Protein AF-0000000074205199 (afdb_homodimer)

Organism: NCBI:txid88382

Radius of gyration: 22.5 Å; Cα contacts (8 Å, |Δi|>4): 413; chains: 2; bounding box: 79×59×59 Å

Structure (mmCIF, N/CA/C/O backbone):
data_AF-0000000074205199-model_v1
#
loop_
_entity.id
_entity.type
_entity.pdbx_description
1 polymer 'Thiosulfate dehydrogenase'
#
loop_
_atom_site.group_PDB
_atom_site.id
_atom_site.type_symbol
_atom_site.label_atom_id
_atom_site.label_alt_id
_atom_site.label_comp_id
_atom_site.label_asym_id
_atom_site.label_entity_id
_atom_site.label_seq_id
_atom_site.pdbx_PDB_ins_code
_atom_site.Cartn_x
_atom_site.Cartn_y
_atom_site.Cartn_z
_atom_site.occupancy
_atom_site.B_iso_or_equiv
_atom_site.auth_seq_id
_atom_site.auth_comp_id
_atom_site.auth_asym_id
_atom_site.auth_atom_id
_atom_site.pdbx_PDB_model_num
ATOM 1 N N . MET A 1 1 ? 0.957 30.047 0.195 1 51.16 1 MET A N 1
ATOM 2 C CA . MET A 1 1 ? 0.608 29.266 -0.98 1 51.16 1 MET A CA 1
ATOM 3 C C . MET A 1 1 ? -0.176 30.094 -1.987 1 51.16 1 MET A C 1
ATOM 5 O O . MET A 1 1 ? -1.161 30.75 -1.629 1 51.16 1 MET A O 1
ATOM 9 N N . THR A 1 2 ? 0.387 30.344 -3.117 1 65.12 2 THR A N 1
ATOM 10 C CA . THR A 1 2 ? -0.287 31.188 -4.094 1 65.12 2 THR A CA 1
ATOM 11 C C . THR A 1 2 ? -1.636 30.594 -4.488 1 65.12 2 THR A C 1
ATOM 13 O O . THR A 1 2 ? -1.86 29.391 -4.328 1 65.12 2 THR A O 1
ATOM 16 N N . SER A 1 3 ? -2.615 31.453 -4.711 1 77.69 3 SER A N 1
ATOM 17 C CA . SER A 1 3 ? -3.988 31.109 -5.07 1 77.69 3 SER A CA 1
ATOM 18 C C . SER A 1 3 ? -4.031 29.984 -6.102 1 77.69 3 SER A C 1
ATOM 20 O O . SER A 1 3 ? -4.855 29.078 -6.008 1 77.69 3 SER A O 1
ATOM 22 N N . GLY A 1 4 ? -3.094 29.969 -6.996 1 81.25 4 GLY A N 1
ATOM 23 C CA . GLY A 1 4 ? -3.037 28.953 -8.039 1 81.25 4 GLY A CA 1
ATOM 24 C C . GLY A 1 4 ? -2.641 27.578 -7.531 1 81.25 4 GLY A C 1
ATOM 25 O O . GLY A 1 4 ? -3.215 26.578 -7.941 1 81.25 4 GLY A O 1
ATOM 26 N N . LEU A 1 5 ? -1.709 27.516 -6.691 1 81.31 5 LEU A N 1
ATOM 27 C CA . LEU A 1 5 ? -1.239 26.266 -6.121 1 81.31 5 LEU A CA 1
ATOM 28 C C . LEU A 1 5 ? -2.32 25.625 -5.262 1 81.31 5 LEU A C 1
ATOM 30 O O . LEU A 1 5 ? -2.479 24.391 -5.266 1 81.31 5 LEU A O 1
ATOM 34 N N . HIS A 1 6 ? -2.961 26.484 -4.562 1 81.81 6 HIS A N 1
ATOM 35 C CA . HIS A 1 6 ? -4.055 25.984 -3.73 1 81.81 6 HIS A CA 1
ATOM 36 C C . HIS A 1 6 ? -5.172 25.406 -4.582 1 81.81 6 HIS A C 1
ATOM 38 O O . HIS A 1 6 ? -5.68 24.312 -4.293 1 81.81 6 HIS A O 1
ATOM 44 N N . ARG A 1 7 ? -5.473 26.125 -5.59 1 83.5 7 ARG A N 1
ATOM 45 C CA . ARG A 1 7 ? -6.504 25.641 -6.504 1 83.5 7 ARG A CA 1
ATOM 46 C C . ARG A 1 7 ? -6.082 24.328 -7.164 1 83.5 7 ARG A C 1
ATOM 48 O O . ARG A 1 7 ? -6.891 23.422 -7.305 1 83.5 7 ARG A O 1
ATOM 55 N N . ALA A 1 8 ? -4.875 24.281 -7.543 1 86.38 8 ALA A N 1
ATOM 56 C CA . ALA A 1 8 ? -4.348 23.062 -8.156 1 86.38 8 ALA A CA 1
ATOM 57 C C . ALA A 1 8 ? -4.391 21.891 -7.184 1 86.38 8 ALA A C 1
ATOM 59 O O . ALA A 1 8 ? -4.738 20.766 -7.566 1 86.38 8 ALA A O 1
ATOM 60 N N . ALA A 1 9 ? -4.09 22.156 -6.016 1 86.31 9 ALA A N 1
ATOM 61 C CA . ALA A 1 9 ? -4.09 21.125 -4.992 1 86.31 9 ALA A CA 1
ATOM 62 C C . ALA A 1 9 ? -5.504 20.594 -4.738 1 86.31 9 ALA A C 1
ATOM 64 O O . ALA A 1 9 ? -5.711 19.391 -4.582 1 86.31 9 ALA A O 1
ATOM 65 N N . VAL A 1 10 ? -6.43 21.5 -4.746 1 87.62 10 VAL A N 1
ATOM 66 C CA . VAL A 1 10 ? -7.824 21.125 -4.539 1 87.62 10 VAL A CA 1
ATOM 67 C C . VAL A 1 10 ? -8.312 20.281 -5.711 1 87.62 10 VAL A C 1
ATOM 69 O O . VAL A 1 10 ? -8.945 19.234 -5.512 1 87.62 10 VAL A O 1
ATOM 72 N N . VAL A 1 11 ? -7.977 20.703 -6.828 1 89.62 11 VAL A N 1
ATOM 73 C CA . VAL A 1 11 ? -8.406 19.984 -8.023 1 89.62 11 VAL A CA 1
ATOM 74 C C . VAL A 1 11 ? -7.758 18.609 -8.07 1 89.62 11 VAL A C 1
ATOM 76 O O . VAL A 1 11 ? -8.43 17.609 -8.344 1 89.62 11 VAL A O 1
ATOM 79 N N . LEU A 1 12 ? -6.512 18.531 -7.734 1 91.38 12 LEU A N 1
ATOM 80 C CA . LEU A 1 12 ? -5.773 17.281 -7.793 1 91.38 12 LEU A CA 1
ATOM 81 C C . LEU A 1 12 ? -6.281 16.297 -6.742 1 91.38 12 LEU A C 1
ATOM 83 O O . LEU A 1 12 ? -6.445 15.102 -7.023 1 91.38 12 LEU A O 1
ATOM 87 N N . THR A 1 13 ? -6.547 16.828 -5.586 1 93.25 13 THR A N 1
ATOM 88 C CA . THR A 1 13 ? -6.996 15.93 -4.523 1 93.25 13 THR A CA 1
ATOM 89 C C . THR A 1 13 ? -8.438 15.492 -4.766 1 93.25 13 THR A C 1
ATOM 91 O O . THR A 1 13 ? -8.805 14.352 -4.457 1 93.25 13 THR A O 1
ATOM 94 N N . THR A 1 14 ? -9.234 16.344 -5.289 1 93.12 14 THR A N 1
ATOM 95 C CA . THR A 1 14 ? -10.602 15.969 -5.637 1 93.12 14 THR A CA 1
ATOM 96 C C . THR A 1 14 ? -10.602 14.93 -6.754 1 93.12 14 THR A C 1
ATOM 98 O O . THR A 1 14 ? -11.359 13.953 -6.703 1 93.12 14 THR A O 1
ATOM 101 N N . ALA A 1 15 ? -9.773 15.18 -7.734 1 95.56 15 ALA A N 1
ATOM 102 C CA . ALA A 1 15 ? -9.656 14.211 -8.82 1 95.56 15 ALA A CA 1
ATOM 103 C C . ALA A 1 15 ? -9.188 12.852 -8.297 1 95.56 15 ALA A C 1
ATOM 105 O O . ALA A 1 15 ? -9.688 11.812 -8.734 1 95.56 15 ALA A O 1
ATOM 106 N N . ALA A 1 16 ? -8.234 12.875 -7.414 1 97 16 ALA A N 1
ATOM 107 C CA . ALA A 1 16 ? -7.742 11.641 -6.812 1 97 16 ALA A CA 1
ATOM 108 C C . ALA A 1 16 ? -8.852 10.922 -6.047 1 97 16 ALA A C 1
ATOM 110 O O . ALA A 1 16 ? -8.992 9.703 -6.133 1 97 16 ALA A O 1
ATOM 111 N N . ARG A 1 17 ? -9.602 11.695 -5.316 1 97 17 ARG A N 1
ATOM 112 C CA . ARG A 1 17 ? -10.695 11.133 -4.523 1 97 17 ARG A CA 1
ATOM 113 C C . ARG A 1 17 ? -11.742 10.484 -5.422 1 97 17 ARG A C 1
ATOM 115 O O . ARG A 1 17 ? -12.141 9.344 -5.188 1 97 17 ARG A O 1
ATOM 122 N N . VAL A 1 18 ? -12.141 11.148 -6.438 1 97.31 18 VAL A N 1
ATOM 123 C CA . VAL A 1 18 ? -13.164 10.656 -7.352 1 97.31 18 VAL A CA 1
ATOM 124 C C . VAL A 1 18 ? -12.625 9.461 -8.141 1 97.31 18 VAL A C 1
ATOM 126 O O . VAL A 1 18 ? -13.328 8.461 -8.328 1 97.31 18 VAL A O 1
ATOM 129 N N . ALA A 1 19 ? -11.414 9.547 -8.594 1 98.38 19 ALA A N 1
ATOM 130 C CA . ALA A 1 19 ? -10.797 8.438 -9.305 1 98.38 19 ALA A CA 1
ATOM 131 C C . ALA A 1 19 ? -10.742 7.184 -8.438 1 98.38 19 ALA A C 1
ATOM 133 O O . ALA A 1 19 ? -11.102 6.094 -8.891 1 98.38 19 ALA A O 1
ATOM 134 N N . LEU A 1 20 ? -10.266 7.371 -7.199 1 98.62 20 LEU A N 1
ATOM 135 C CA . LEU A 1 20 ? -10.227 6.238 -6.281 1 98.62 20 LEU A CA 1
ATOM 136 C C . LEU A 1 20 ? -11.625 5.664 -6.07 1 98.62 20 LEU A C 1
ATOM 138 O O . LEU A 1 20 ? -11.797 4.441 -6.043 1 98.62 20 LEU A O 1
ATOM 142 N N . GLY A 1 21 ? -12.578 6.57 -5.855 1 98.56 21 GLY A N 1
ATOM 143 C CA . GLY A 1 21 ? -13.953 6.117 -5.695 1 98.56 21 GLY A CA 1
ATOM 144 C C . GLY A 1 21 ? -14.461 5.316 -6.879 1 98.56 21 GLY A C 1
ATOM 145 O O . GLY A 1 21 ? -15.062 4.258 -6.707 1 98.56 21 GLY A O 1
ATOM 146 N N . LEU A 1 22 ? -14.203 5.762 -8.055 1 98.75 22 LEU A N 1
ATOM 147 C CA . LEU A 1 22 ? -14.664 5.086 -9.258 1 98.75 22 LEU A CA 1
ATOM 148 C C . LEU A 1 22 ? -13.961 3.744 -9.43 1 98.75 22 LEU A C 1
ATOM 150 O O . LEU A 1 22 ? -14.555 2.779 -9.906 1 98.75 22 LEU A O 1
ATOM 154 N N . LEU A 1 23 ? -12.719 3.689 -9.07 1 98.81 23 LEU A N 1
ATOM 155 C CA . LEU A 1 23 ? -11.992 2.428 -9.141 1 98.81 23 LEU A CA 1
ATOM 156 C C . LEU A 1 23 ? -12.586 1.406 -8.172 1 98.81 23 LEU A C 1
ATOM 158 O O . LEU A 1 23 ? -12.727 0.23 -8.516 1 98.81 23 LEU A O 1
ATOM 162 N N . TRP A 1 24 ? -12.945 1.888 -6.969 1 98.88 24 TRP A N 1
ATOM 163 C CA . TRP A 1 24 ? -13.578 0.993 -6.008 1 98.88 24 TRP A CA 1
ATOM 164 C C . TRP A 1 24 ? -14.922 0.493 -6.531 1 98.88 24 TRP A C 1
ATOM 166 O O . TRP A 1 24 ? -15.227 -0.697 -6.434 1 98.88 24 TRP A O 1
ATOM 176 N N . ILE A 1 25 ? -15.711 1.396 -7.062 1 98.81 25 ILE A N 1
ATOM 177 C CA . ILE A 1 25 ? -17 1.011 -7.617 1 98.81 25 ILE A CA 1
ATOM 178 C C . ILE A 1 25 ? -16.797 -0.001 -8.742 1 98.81 25 ILE A C 1
ATOM 180 O O . ILE A 1 25 ? -17.516 -1.007 -8.82 1 98.81 25 ILE A O 1
ATOM 184 N N . ASN A 1 26 ? -15.883 0.268 -9.609 1 98.69 26 ASN A N 1
ATOM 185 C CA . ASN A 1 26 ? -15.586 -0.665 -10.688 1 98.69 26 ASN A CA 1
ATOM 186 C C . ASN A 1 26 ? -15.188 -2.037 -10.148 1 98.69 26 ASN A C 1
ATOM 188 O O . ASN A 1 26 ? -15.641 -3.062 -10.656 1 98.69 26 ASN A O 1
ATOM 192 N N . GLU A 1 27 ? -14.289 -2.107 -9.125 1 98.44 27 GLU A N 1
ATOM 193 C CA . GLU A 1 27 ? -13.883 -3.373 -8.523 1 98.44 27 GLU A CA 1
ATOM 194 C C . GLU A 1 27 ? -15.094 -4.141 -7.984 1 98.44 27 GLU A C 1
ATOM 196 O O . GLU A 1 27 ? -15.203 -5.348 -8.195 1 98.44 27 GLU A O 1
ATOM 201 N N . GLY A 1 28 ? -15.961 -3.414 -7.242 1 98.19 28 GLY A N 1
ATOM 202 C CA . GLY A 1 28 ? -17.156 -4.047 -6.715 1 98.19 28 GLY A CA 1
ATOM 203 C C . GLY A 1 28 ? -18.094 -4.562 -7.797 1 98.19 28 GLY A C 1
ATOM 204 O O . GLY A 1 28 ? -18.609 -5.68 -7.703 1 98.19 28 GLY A O 1
ATOM 205 N N . LEU A 1 29 ? -18.297 -3.787 -8.844 1 97.81 29 LEU A N 1
ATOM 206 C CA . LEU A 1 29 ? -19.203 -4.156 -9.93 1 97.81 29 LEU A CA 1
ATOM 207 C C . LEU A 1 29 ? -18.656 -5.348 -10.711 1 97.81 29 LEU A C 1
ATOM 209 O O . LEU A 1 29 ? -19.422 -6.188 -11.188 1 97.81 29 LEU A O 1
ATOM 213 N N . ILE A 1 30 ? -17.391 -5.406 -10.93 1 97.56 30 ILE A N 1
ATOM 214 C CA . ILE A 1 30 ? -16.766 -6.555 -11.586 1 97.56 30 ILE A CA 1
ATOM 215 C C . ILE A 1 30 ? -17.062 -7.824 -10.789 1 97.56 30 ILE A C 1
ATOM 217 O O . ILE A 1 30 ? -17.391 -8.859 -11.367 1 97.56 30 ILE A O 1
ATOM 221 N N . LYS A 1 31 ? -16.984 -7.68 -9.461 1 97.62 31 LYS A N 1
ATOM 222 C CA . LYS A 1 31 ? -17.281 -8.836 -8.617 1 97.62 31 LYS A CA 1
ATOM 223 C C . LYS A 1 31 ? -18.75 -9.242 -8.742 1 97.62 31 LYS A C 1
ATOM 225 O O . LYS A 1 31 ? -19.062 -10.43 -8.844 1 97.62 31 LYS A O 1
ATOM 230 N N . TYR A 1 32 ? -19.609 -8.281 -8.773 1 96.44 32 TYR A N 1
ATOM 231 C CA . TYR A 1 32 ? -21.016 -8.57 -8.93 1 96.44 32 TYR A CA 1
ATOM 232 C C . TYR A 1 32 ? -21.297 -9.234 -10.273 1 96.44 32 TYR A C 1
ATOM 234 O O . TYR A 1 32 ? -22 -10.242 -10.344 1 96.44 32 TYR A O 1
ATOM 242 N N . ARG A 1 33 ? -20.719 -8.719 -11.266 1 97.19 33 ARG A N 1
ATOM 243 C CA . ARG A 1 33 ? -20.953 -9.219 -12.617 1 97.19 33 ARG A CA 1
ATOM 244 C C . ARG A 1 33 ? -20.391 -10.625 -12.781 1 97.19 33 ARG A C 1
ATOM 246 O O . ARG A 1 33 ? -20.938 -11.438 -13.539 1 97.19 33 ARG A O 1
ATOM 253 N N . ALA A 1 34 ? -19.359 -10.945 -12.062 1 97 34 ALA A N 1
ATOM 254 C CA . ALA A 1 34 ? -18.703 -12.25 -12.164 1 97 34 ALA A CA 1
ATOM 255 C C . ALA A 1 34 ? -19.359 -13.273 -11.258 1 97 34 ALA A C 1
ATOM 257 O O . ALA A 1 34 ? -18.984 -14.445 -11.25 1 97 34 ALA A O 1
ATOM 258 N N . GLY A 1 35 ? -20.391 -12.852 -10.469 1 96.81 35 GLY A N 1
ATOM 259 C CA . GLY A 1 35 ? -21.047 -13.766 -9.547 1 96.81 35 GLY A CA 1
ATOM 260 C C . GLY A 1 35 ? -20.172 -14.117 -8.359 1 96.81 35 GLY A C 1
ATOM 261 O O . GLY A 1 35 ? -20.203 -15.25 -7.863 1 96.81 35 GLY A O 1
ATOM 262 N N . PHE A 1 36 ? -19.312 -13.141 -7.988 1 96.44 36 PHE A N 1
ATOM 263 C CA . PHE A 1 36 ? -18.438 -13.305 -6.836 1 96.44 36 PHE A CA 1
ATOM 264 C C . PHE A 1 36 ? -19.234 -13.672 -5.594 1 96.44 36 PHE A C 1
ATOM 266 O O . PHE A 1 36 ? -20.266 -13.07 -5.32 1 96.44 36 PHE A O 1
ATOM 273 N N . GLY A 1 37 ? -18.766 -14.641 -4.852 1 96.88 37 GLY A N 1
ATOM 274 C CA . GLY A 1 37 ? -19.484 -15.07 -3.654 1 96.88 37 GLY A CA 1
ATOM 275 C C . GLY A 1 37 ? -18.672 -16.031 -2.793 1 96.88 37 GLY A C 1
ATOM 276 O O . GLY A 1 37 ? -17.469 -15.844 -2.621 1 96.88 37 GLY A O 1
ATOM 277 N N . ASP A 1 38 ? -19.375 -16.891 -2.197 1 97.44 38 ASP A N 1
ATOM 278 C CA . ASP A 1 38 ? -1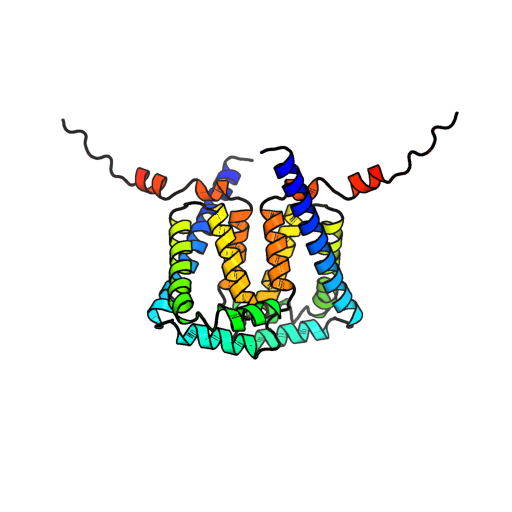8.828 -17.859 -1.245 1 97.44 38 ASP A CA 1
ATOM 279 C C . ASP A 1 38 ? -17.656 -18.625 -1.854 1 97.44 38 ASP A C 1
ATOM 281 O O . ASP A 1 38 ? -16.594 -18.719 -1.246 1 97.44 38 ASP A O 1
ATOM 285 N N . ALA A 1 39 ? -17.844 -19.109 -3.029 1 97.69 39 ALA A N 1
ATOM 286 C CA . ALA A 1 39 ? -16.844 -19.938 -3.697 1 97.69 39 ALA A CA 1
ATOM 287 C C . ALA A 1 39 ? -15.562 -19.141 -3.951 1 97.69 39 ALA A C 1
ATOM 289 O O . ALA A 1 39 ? -14.461 -19.688 -3.855 1 97.69 39 ALA A O 1
ATOM 290 N N . ASP A 1 40 ? -15.672 -17.938 -4.309 1 97.81 40 ASP A N 1
ATOM 291 C CA . ASP A 1 40 ? -14.508 -17.094 -4.586 1 97.81 40 ASP A CA 1
ATOM 292 C C . ASP A 1 40 ? -13.695 -16.844 -3.318 1 97.81 40 ASP A C 1
ATOM 294 O O . ASP A 1 40 ? -12.461 -16.891 -3.348 1 97.81 40 ASP A O 1
ATOM 298 N N . ILE A 1 41 ? -14.383 -16.578 -2.229 1 97.69 41 ILE A N 1
ATOM 299 C CA . ILE A 1 41 ? -13.711 -16.344 -0.958 1 97.69 41 ILE A CA 1
ATOM 300 C C . ILE A 1 41 ? -13.031 -17.625 -0.489 1 97.69 41 ILE A C 1
ATOM 302 O O . ILE A 1 41 ? -11.922 -17.578 0.051 1 97.69 41 ILE A O 1
ATOM 306 N N . ARG A 1 42 ? -13.664 -18.719 -0.677 1 97.81 42 ARG A N 1
ATOM 307 C CA . ARG A 1 42 ? -13.047 -19.984 -0.31 1 97.81 42 ARG A CA 1
ATOM 308 C C . ARG A 1 42 ? -11.773 -20.234 -1.107 1 97.81 42 ARG A C 1
ATOM 310 O O . ARG A 1 42 ? -10.773 -20.719 -0.564 1 97.81 42 ARG A O 1
ATOM 317 N N . LEU A 1 43 ? -11.883 -19.938 -2.348 1 97.12 43 LEU A N 1
ATOM 318 C CA . LEU A 1 43 ? -10.695 -20.078 -3.186 1 97.12 43 LEU A CA 1
ATOM 319 C C . LEU A 1 43 ? -9.547 -19.234 -2.654 1 97.12 43 LEU A C 1
ATOM 321 O O . LEU A 1 43 ? -8.406 -19.688 -2.596 1 97.12 43 LEU A O 1
ATOM 325 N N . VAL A 1 44 ? -9.836 -17.984 -2.32 1 97.19 44 VAL A N 1
ATOM 326 C CA . VAL A 1 44 ? -8.82 -17.094 -1.772 1 97.19 44 VAL A CA 1
ATOM 327 C C . VAL A 1 44 ? -8.289 -17.656 -0.458 1 97.19 44 VAL A C 1
ATOM 329 O O . VAL A 1 44 ? -7.074 -17.672 -0.234 1 97.19 44 VAL A O 1
ATOM 332 N N . ALA A 1 45 ? -9.172 -18.109 0.386 1 97.75 45 ALA A N 1
ATOM 333 C CA . ALA A 1 45 ? -8.781 -18.641 1.691 1 97.75 45 ALA A CA 1
ATOM 334 C C . ALA A 1 45 ? -7.914 -19.875 1.544 1 97.75 45 ALA A C 1
ATOM 336 O O . ALA A 1 45 ? -6.871 -20 2.191 1 97.75 45 ALA A O 1
ATOM 337 N N . ASP A 1 46 ? -8.32 -20.781 0.677 1 97.69 46 ASP A N 1
ATOM 338 C CA . ASP A 1 46 ? -7.566 -22 0.444 1 97.69 46 ASP A CA 1
ATOM 339 C C . ASP A 1 46 ? -6.203 -21.703 -0.177 1 97.69 46 ASP A C 1
ATOM 341 O O . ASP A 1 46 ? -5.195 -22.297 0.214 1 97.69 46 ASP A O 1
ATOM 345 N N . GLY A 1 47 ? -6.25 -20.812 -1.151 1 97.19 47 GLY A N 1
ATOM 346 C CA . GLY A 1 47 ? -4.996 -20.406 -1.763 1 97.19 47 GLY A CA 1
ATOM 347 C C . GLY A 1 47 ? -4.031 -19.766 -0.777 1 97.19 47 GLY A C 1
ATOM 348 O O . GLY A 1 47 ? -2.83 -20.047 -0.812 1 97.19 47 GLY A O 1
ATOM 349 N N . ALA A 1 48 ? -4.559 -18.938 0.073 1 96.75 48 ALA A N 1
ATOM 350 C CA . ALA A 1 48 ? -3.738 -18.281 1.084 1 96.75 48 ALA A CA 1
ATOM 351 C C . ALA A 1 48 ? -3.166 -19.297 2.074 1 96.75 48 ALA A C 1
ATOM 353 O O . ALA A 1 48 ? -2.004 -19.188 2.477 1 96.75 48 ALA A O 1
ATOM 354 N N . ALA A 1 49 ? -3.916 -20.219 2.414 1 94.75 49 ALA A N 1
ATOM 355 C CA . ALA A 1 49 ? -3.494 -21.234 3.379 1 94.75 49 ALA A CA 1
ATOM 356 C C . ALA A 1 49 ? -2.398 -22.125 2.799 1 94.75 49 ALA A C 1
ATOM 358 O O . ALA A 1 49 ? -1.515 -22.578 3.525 1 94.75 49 ALA A O 1
ATOM 359 N N . ALA A 1 50 ? -2.432 -22.266 1.525 1 95.31 50 ALA A N 1
ATOM 360 C CA . ALA A 1 50 ? -1.535 -23.219 0.884 1 95.31 50 ALA A CA 1
ATOM 361 C C . ALA A 1 50 ? -0.267 -22.531 0.382 1 95.31 50 ALA A C 1
ATOM 363 O O . ALA A 1 50 ? 0.715 -23.203 0.049 1 95.31 50 ALA A O 1
ATOM 364 N N . SER A 1 51 ? -0.328 -21.25 0.361 1 96 51 SER A N 1
ATOM 365 C CA . SER A 1 51 ? 0.757 -20.531 -0.292 1 96 51 SER A CA 1
ATOM 366 C C . SER A 1 51 ? 1.843 -20.141 0.707 1 96 51 SER A C 1
ATOM 368 O O . SER A 1 51 ? 1.557 -19.516 1.734 1 96 51 SER A O 1
ATOM 370 N N . SER A 1 52 ? 3.105 -20.359 0.35 1 95.81 52 SER A N 1
ATOM 371 C CA . SER A 1 52 ? 4.23 -19.969 1.197 1 95.81 52 SER A CA 1
ATOM 372 C C . SER A 1 52 ? 4.512 -18.469 1.086 1 95.81 52 SER A C 1
ATOM 374 O O . SER A 1 52 ? 5.234 -17.906 1.911 1 95.81 52 SER A O 1
ATOM 376 N N . ARG A 1 53 ? 3.916 -17.812 0.096 1 95.75 53 ARG A N 1
ATOM 377 C CA . ARG A 1 53 ? 4.102 -16.375 -0.108 1 95.75 53 ARG A CA 1
ATOM 378 C C . ARG A 1 53 ? 3.262 -15.578 0.878 1 95.75 53 ARG A C 1
ATOM 380 O O . ARG A 1 53 ? 3.625 -14.453 1.238 1 95.75 53 ARG A O 1
ATOM 387 N N . VAL A 1 54 ? 2.188 -16.188 1.332 1 97.81 54 VAL A N 1
ATOM 388 C CA . VAL A 1 54 ? 1.224 -15.469 2.158 1 97.81 54 VAL A CA 1
ATOM 389 C C . VAL A 1 54 ? 1.724 -15.406 3.6 1 97.81 54 VAL A C 1
ATOM 391 O O . VAL A 1 54 ? 2.117 -16.422 4.172 1 97.81 54 VAL A O 1
ATOM 394 N N . PRO A 1 55 ? 1.712 -14.188 4.137 1 97.94 55 PRO A N 1
ATOM 395 C CA . PRO A 1 55 ? 2.191 -14.031 5.516 1 97.94 55 PRO A CA 1
ATOM 396 C C . PRO A 1 55 ? 1.402 -14.875 6.512 1 97.94 55 PRO A C 1
ATOM 398 O O . PRO A 1 55 ? 0.187 -15.031 6.371 1 97.94 55 PRO A O 1
ATOM 401 N N . GLY A 1 56 ? 2.078 -15.242 7.562 1 97.88 56 GLY A N 1
ATOM 402 C CA . GLY A 1 56 ? 1.47 -16.078 8.578 1 97.88 56 GLY A CA 1
ATOM 403 C C . GLY A 1 56 ? 0.221 -15.477 9.188 1 97.88 56 GLY A C 1
ATOM 404 O O . GLY A 1 56 ? -0.771 -16.172 9.414 1 97.88 56 GLY A O 1
ATOM 405 N N . TYR A 1 57 ? 0.313 -14.266 9.445 1 97.19 57 TYR A N 1
ATOM 406 C CA . TYR A 1 57 ? -0.84 -13.625 10.07 1 97.19 57 TYR A CA 1
ATOM 407 C C . TYR A 1 57 ? -2.066 -13.711 9.172 1 97.19 57 TYR A C 1
ATOM 409 O O . TYR A 1 57 ? -3.197 -13.766 9.656 1 97.19 57 TYR A O 1
ATOM 417 N N . PHE A 1 58 ? -1.903 -13.672 7.848 1 98.31 58 PHE A N 1
ATOM 418 C CA . PHE A 1 58 ? -3.055 -13.781 6.961 1 98.31 58 PHE A CA 1
ATOM 419 C C . PHE A 1 58 ? -3.469 -15.234 6.785 1 98.31 58 PHE A C 1
ATOM 421 O O . PHE A 1 58 ? -4.648 -15.531 6.578 1 98.31 58 PHE A O 1
ATOM 428 N N . GLN A 1 59 ? -2.516 -16.125 6.887 1 98.12 59 GLN A N 1
ATOM 429 C CA . GLN A 1 59 ? -2.885 -17.531 6.855 1 98.12 59 GLN A CA 1
ATOM 430 C C . GLN A 1 59 ? -3.82 -17.891 8.008 1 98.12 59 GLN A C 1
ATOM 432 O O . GLN A 1 59 ? -4.805 -18.609 7.82 1 98.12 59 GLN A O 1
ATOM 437 N N . VAL A 1 60 ? -3.486 -17.359 9.164 1 97.38 60 VAL A N 1
ATOM 438 C CA . VAL A 1 60 ? -4.324 -17.578 10.336 1 97.38 60 VAL A CA 1
ATOM 439 C C . VAL A 1 60 ? -5.707 -16.969 10.102 1 97.38 60 VAL A C 1
ATOM 441 O O . VAL A 1 60 ? -6.727 -17.609 10.406 1 97.38 60 VAL A O 1
ATOM 444 N N . PHE A 1 61 ? -5.766 -15.828 9.594 1 98.06 61 PHE A N 1
ATOM 445 C CA . PHE A 1 61 ? -7.027 -15.156 9.297 1 98.06 61 PHE A CA 1
ATOM 446 C C . PHE A 1 61 ? -7.816 -15.938 8.25 1 98.06 61 PHE A C 1
ATOM 448 O O . PHE A 1 61 ? -9.023 -16.125 8.398 1 98.06 61 PHE A O 1
ATOM 455 N N . ALA A 1 62 ? -7.152 -16.359 7.203 1 97.56 62 ALA A N 1
ATOM 456 C CA . ALA A 1 62 ? -7.789 -17.109 6.133 1 97.56 62 ALA A CA 1
ATOM 457 C C . ALA A 1 62 ? -8.398 -18.406 6.664 1 97.56 62 ALA A C 1
ATOM 459 O O . ALA A 1 62 ? -9.539 -18.75 6.332 1 97.56 62 ALA A O 1
ATOM 460 N N . GLU A 1 63 ? -7.719 -19.062 7.496 1 97.38 63 GLU A N 1
ATOM 461 C CA . GLU A 1 63 ? -8.117 -20.375 7.988 1 97.38 63 GLU A CA 1
ATOM 462 C C . GLU A 1 63 ? -9.211 -20.266 9.047 1 97.38 63 GLU A C 1
ATOM 464 O O . GLU A 1 63 ? -10.109 -21.094 9.117 1 97.38 63 GLU A O 1
ATOM 469 N N . ASN A 1 64 ? -9.148 -19.125 9.812 1 97.75 64 ASN A N 1
ATOM 470 C CA . ASN A 1 64 ? -10.016 -19.094 10.984 1 97.75 64 ASN A CA 1
ATOM 471 C C . ASN A 1 64 ? -11.18 -18.109 10.797 1 97.75 64 ASN A C 1
ATOM 473 O O . ASN A 1 64 ? -12.164 -18.172 11.531 1 97.75 64 ASN A O 1
ATOM 477 N N . VAL A 1 65 ? -11.086 -17.297 9.867 1 97.69 65 VAL A N 1
ATOM 478 C CA . VAL A 1 65 ? -12.133 -16.297 9.727 1 97.69 65 VAL A CA 1
ATOM 479 C C . VAL A 1 65 ? -12.656 -16.281 8.289 1 97.69 65 VAL A C 1
ATOM 481 O O . VAL A 1 65 ? -13.828 -16.594 8.047 1 97.69 65 VAL A O 1
ATOM 484 N N . LEU A 1 66 ? -11.805 -16.062 7.336 1 97.62 66 LEU A N 1
ATOM 485 C CA . LEU A 1 66 ? -12.203 -15.906 5.941 1 97.62 66 LEU A CA 1
ATOM 486 C C . LEU A 1 66 ? -12.852 -17.172 5.41 1 97.62 66 LEU A C 1
ATOM 488 O O . LEU A 1 66 ? -13.93 -17.125 4.812 1 97.62 66 LEU A O 1
ATOM 492 N N . GLY A 1 67 ? -12.219 -18.281 5.598 1 97.56 67 GLY A N 1
ATOM 493 C CA . GLY A 1 67 ? -12.727 -19.562 5.133 1 97.56 67 GLY A CA 1
ATOM 494 C C . GLY A 1 67 ? -14.062 -19.938 5.758 1 97.56 67 GLY A C 1
ATOM 495 O O . GLY A 1 67 ? -15.07 -20.062 5.059 1 97.56 67 GLY A O 1
ATOM 496 N N . PRO A 1 68 ? -14.117 -19.969 7.113 1 98.19 68 PRO A N 1
ATOM 497 C CA . PRO A 1 68 ? -15.352 -20.359 7.801 1 98.19 68 PRO A CA 1
ATOM 498 C C . PRO A 1 68 ? -16.5 -19.375 7.562 1 98.19 68 PRO A C 1
ATOM 500 O O . PRO A 1 68 ? -17.672 -19.766 7.562 1 98.19 68 PRO A O 1
ATOM 503 N N . ALA A 1 69 ? -16.141 -18.141 7.297 1 98.44 69 ALA A N 1
ATOM 504 C CA . ALA A 1 69 ? -17.172 -17.125 7.078 1 98.44 69 ALA A CA 1
ATOM 505 C C . ALA A 1 69 ? -17.219 -16.703 5.617 1 98.44 69 ALA A C 1
ATOM 507 O O . ALA A 1 69 ? -17.5 -15.531 5.309 1 98.44 69 ALA A O 1
ATOM 508 N N . SER A 1 70 ? -16.922 -17.625 4.758 1 98.31 70 SER A N 1
ATOM 509 C CA . SER A 1 70 ? -16.781 -17.297 3.34 1 98.31 70 SER A CA 1
ATOM 510 C C . SER A 1 70 ? -18.094 -16.781 2.758 1 98.31 70 SER A C 1
ATOM 512 O O . SER A 1 70 ? -18.094 -15.898 1.898 1 98.31 70 SER A O 1
ATOM 514 N N . GLY A 1 71 ? -19.188 -17.297 3.133 1 97.88 71 GLY A N 1
ATOM 515 C CA . GLY A 1 71 ? -20.469 -16.797 2.664 1 97.88 71 GLY A CA 1
ATOM 516 C C . GLY A 1 71 ? -20.688 -15.328 2.99 1 97.88 71 GLY A C 1
ATOM 517 O O . GLY A 1 71 ? -21.125 -14.555 2.137 1 97.88 71 GLY A O 1
ATOM 518 N N . LEU A 1 72 ? -20.406 -14.977 4.199 1 98.06 72 LEU A N 1
ATOM 519 C CA . LEU A 1 72 ? -20.547 -13.594 4.645 1 98.06 72 LEU A CA 1
ATOM 520 C C . LEU A 1 72 ? -19.594 -12.68 3.873 1 98.06 72 LEU A C 1
ATOM 522 O O . LEU A 1 72 ? -20.016 -11.625 3.381 1 98.06 72 LEU A O 1
ATOM 526 N N . PHE A 1 73 ? -18.344 -13.078 3.766 1 98.25 73 PHE A N 1
ATOM 527 C CA . PHE A 1 73 ? -17.359 -12.227 3.105 1 98.25 73 PHE A CA 1
ATOM 528 C C . PHE A 1 73 ? -17.641 -12.117 1.613 1 98.25 73 PHE A C 1
ATOM 530 O O . PHE A 1 73 ? -17.328 -11.109 0.985 1 98.25 73 PHE A O 1
ATOM 537 N N . GLY A 1 74 ? -18.234 -13.172 1.05 1 98.12 74 GLY A N 1
ATOM 538 C CA . GLY A 1 74 ? -18.625 -13.133 -0.348 1 98.12 74 GLY A CA 1
ATOM 539 C C . GLY A 1 74 ? -19.578 -11.992 -0.662 1 98.12 74 GLY A C 1
ATOM 540 O O . GLY A 1 74 ? -19.547 -11.43 -1.76 1 98.12 74 GLY A O 1
ATOM 541 N N . VAL A 1 75 ? -20.391 -11.602 0.26 1 97.44 75 VAL A N 1
ATOM 542 C CA . VAL A 1 75 ? -21.359 -10.523 0.089 1 97.44 75 VAL A CA 1
ATOM 543 C C . VAL A 1 75 ? -20.75 -9.203 0.563 1 97.44 75 VAL A C 1
ATOM 545 O O . VAL A 1 75 ? -20.938 -8.164 -0.076 1 97.44 75 VAL A O 1
ATOM 548 N N . LEU A 1 76 ? -20.016 -9.305 1.56 1 98 76 LEU A N 1
ATOM 549 C CA . LEU A 1 76 ? -19.516 -8.117 2.252 1 98 76 LEU A CA 1
ATOM 550 C C . LEU A 1 76 ? -18.438 -7.414 1.417 1 98 76 LEU A C 1
ATOM 552 O O . LEU A 1 76 ? -18.375 -6.184 1.408 1 98 76 LEU A O 1
ATOM 556 N N . MET A 1 77 ? -17.609 -8.18 0.755 1 98.25 77 MET A N 1
ATOM 557 C CA . MET A 1 77 ? -16.453 -7.574 0.094 1 98.25 77 MET A CA 1
ATOM 558 C C . MET A 1 77 ? -16.891 -6.684 -1.062 1 98.25 77 MET A C 1
ATOM 560 O O . MET A 1 77 ? -16.516 -5.512 -1.122 1 98.25 77 MET A O 1
ATOM 564 N N . PRO A 1 78 ? -17.719 -7.211 -1.992 1 98.38 78 PRO A N 1
ATOM 565 C CA . PRO A 1 78 ? -18.156 -6.285 -3.037 1 98.38 78 PRO A CA 1
ATOM 566 C C . PRO A 1 78 ? -18.969 -5.117 -2.488 1 98.38 78 PRO A C 1
ATOM 568 O O . PRO A 1 78 ? -18.906 -4.008 -3.016 1 98.38 78 PRO A O 1
ATOM 571 N N . LEU A 1 79 ? -19.766 -5.312 -1.457 1 98.44 79 LEU A N 1
ATOM 572 C CA . LEU A 1 79 ? -20.516 -4.246 -0.816 1 98.44 79 LEU A CA 1
ATOM 573 C C . LEU A 1 79 ? -19.594 -3.188 -0.236 1 98.44 79 LEU A C 1
ATOM 575 O O . LEU A 1 79 ? -19.844 -1.988 -0.365 1 98.44 79 LEU A O 1
ATOM 579 N N . LEU A 1 80 ? -18.594 -3.682 0.429 1 98.69 80 LEU A N 1
ATOM 580 C CA . LEU A 1 80 ? -17.594 -2.777 0.99 1 98.69 80 LEU A CA 1
ATOM 581 C C . LEU A 1 80 ? -16.938 -1.936 -0.104 1 98.69 80 LEU A C 1
ATOM 583 O O . LEU A 1 80 ? -16.797 -0.72 0.045 1 98.69 80 LEU A O 1
ATOM 587 N N . GLU A 1 81 ? -16.578 -2.562 -1.163 1 98.81 81 GLU A N 1
ATOM 588 C CA . GLU A 1 81 ? -15.906 -1.878 -2.26 1 98.81 81 GLU A CA 1
ATOM 589 C C . GLU A 1 81 ? -16.797 -0.802 -2.873 1 98.81 81 GLU A C 1
ATOM 591 O O . GLU A 1 81 ? -16.359 0.34 -3.049 1 98.81 81 GLU A O 1
ATOM 596 N N . VAL A 1 82 ? -17.984 -1.134 -3.141 1 98.75 82 VAL A N 1
ATOM 597 C CA . VAL A 1 82 ? -18.922 -0.159 -3.695 1 98.75 82 VAL A CA 1
ATOM 598 C C . VAL A 1 82 ? -19.188 0.943 -2.67 1 98.75 82 VAL A C 1
ATOM 600 O O . VAL A 1 82 ? -19.25 2.123 -3.021 1 98.75 82 VAL A O 1
ATOM 603 N N . GLY A 1 83 ? -19.375 0.556 -1.433 1 98.56 83 GLY A N 1
ATOM 604 C CA . GLY A 1 83 ? -19.578 1.526 -0.371 1 98.56 83 GLY A CA 1
ATOM 605 C C . GLY A 1 83 ? -18.453 2.525 -0.244 1 98.56 83 GLY A C 1
ATOM 606 O O . GLY A 1 83 ? -18.688 3.73 -0.132 1 98.56 83 GLY A O 1
ATOM 607 N N . LEU A 1 84 ? -17.172 2.006 -0.245 1 98.75 84 LEU A N 1
ATOM 608 C CA . LEU A 1 84 ? -16.016 2.889 -0.233 1 98.75 84 LEU A CA 1
ATOM 609 C C . LEU A 1 84 ? -16.047 3.848 -1.418 1 98.75 84 LEU A C 1
ATOM 611 O O . LEU A 1 84 ? -15.797 5.047 -1.261 1 98.75 84 LEU A O 1
ATOM 615 N N . GLY A 1 85 ? -16.375 3.273 -2.561 1 98.69 85 GLY A N 1
ATOM 616 C CA . GLY A 1 85 ? -16.422 4.078 -3.771 1 98.69 85 GLY A CA 1
ATOM 617 C C . GLY A 1 85 ? -17.453 5.191 -3.705 1 98.69 85 GLY A C 1
ATOM 618 O O . GLY A 1 85 ? -17.141 6.348 -4.016 1 98.69 85 GLY A O 1
ATOM 619 N N . VAL A 1 86 ? -18.625 4.895 -3.293 1 98.06 86 VAL A N 1
ATOM 620 C CA . VAL A 1 86 ? -19.719 5.855 -3.217 1 98.06 86 VAL A CA 1
ATOM 621 C C . VAL A 1 86 ? -19.375 6.949 -2.211 1 98.06 86 VAL A C 1
ATOM 623 O O . VAL A 1 86 ? -19.578 8.133 -2.482 1 98.06 86 VAL A O 1
ATOM 626 N N . ALA A 1 87 ? -18.859 6.52 -1.073 1 97.12 87 ALA A N 1
ATOM 627 C CA . ALA A 1 87 ? -18.484 7.488 -0.05 1 97.12 87 ALA A CA 1
ATOM 628 C C . ALA A 1 87 ? -17.422 8.453 -0.573 1 97.12 87 ALA A C 1
ATOM 630 O O . ALA A 1 87 ? -17.484 9.656 -0.322 1 97.12 87 ALA A O 1
ATOM 631 N N . LEU A 1 88 ? -16.484 7.953 -1.32 1 97.44 88 LEU A N 1
ATOM 632 C CA . LEU A 1 88 ? -15.406 8.773 -1.848 1 97.44 88 LEU A CA 1
ATOM 633 C C . LEU A 1 88 ? -15.914 9.719 -2.932 1 97.44 88 LEU A C 1
ATOM 635 O O . LEU A 1 88 ? -15.539 10.891 -2.965 1 97.44 88 LEU A O 1
ATOM 639 N N . VAL A 1 89 ? -16.719 9.195 -3.801 1 96.31 89 VAL A N 1
ATOM 640 C CA . VAL A 1 89 ? -17.281 10.039 -4.852 1 96.31 89 VAL A CA 1
ATOM 641 C C . VAL A 1 89 ? -18.125 11.148 -4.227 1 96.31 89 VAL A C 1
ATOM 643 O O . VAL A 1 89 ? -18.062 12.305 -4.66 1 96.31 89 VAL A O 1
ATOM 646 N N . ALA A 1 90 ? -18.875 10.844 -3.154 1 93.81 90 ALA A N 1
ATOM 647 C CA . ALA A 1 90 ? -19.734 11.805 -2.469 1 93.81 90 ALA A CA 1
ATOM 648 C C . ALA A 1 90 ? -18.906 12.766 -1.608 1 93.81 90 ALA A C 1
ATOM 650 O O . ALA A 1 90 ? -19.391 13.828 -1.227 1 93.81 90 ALA A O 1
ATOM 651 N N . GLY A 1 91 ? -17.703 12.391 -1.275 1 92.31 91 GLY A N 1
ATOM 652 C CA . GLY A 1 91 ? -16.828 13.211 -0.444 1 92.31 91 GLY A CA 1
ATOM 653 C C . GLY A 1 91 ? -17.219 13.18 1.024 1 92.31 91 GLY A C 1
ATOM 654 O O . GLY A 1 91 ? -17.078 14.188 1.725 1 92.31 91 GLY A O 1
ATOM 655 N N . VAL A 1 92 ? -17.734 12.039 1.376 1 90 92 VAL A N 1
ATOM 656 C CA . VAL A 1 92 ? -18.156 11.883 2.766 1 90 92 VAL A CA 1
ATOM 657 C C . VAL A 1 92 ? -17.078 11.164 3.561 1 90 92 VAL A C 1
ATOM 659 O O . VAL A 1 92 ? -16.562 10.133 3.123 1 90 92 VAL A O 1
ATOM 662 N N . LEU A 1 93 ? -16.703 11.695 4.793 1 92.25 93 LEU A N 1
ATOM 663 C CA . LEU A 1 93 ? -15.734 11.062 5.688 1 92.25 93 LEU A CA 1
ATOM 664 C C . LEU A 1 93 ? -14.477 10.656 4.93 1 92.25 93 LEU A C 1
ATOM 666 O O . LEU A 1 93 ? -14.047 9.5 5.008 1 92.25 93 LEU A O 1
ATOM 670 N N . THR A 1 94 ? -13.867 11.617 4.223 1 93.81 94 THR A N 1
ATOM 671 C CA . THR A 1 94 ? -12.789 11.344 3.27 1 93.81 94 THR A CA 1
ATOM 672 C C . THR A 1 94 ? -11.617 10.656 3.959 1 93.81 94 THR A C 1
ATOM 674 O O . THR A 1 94 ? -11.141 9.609 3.5 1 93.81 94 THR A O 1
ATOM 677 N N . LEU A 1 95 ? -11.18 11.156 5.102 1 94.31 95 LEU A N 1
ATOM 678 C CA . LEU A 1 95 ? -10.008 10.586 5.75 1 94.31 95 LEU A CA 1
ATOM 679 C C . LEU A 1 95 ? -10.297 9.164 6.227 1 94.31 95 LEU A C 1
ATOM 681 O O . LEU A 1 95 ? -9.562 8.234 5.887 1 94.31 95 LEU A O 1
ATOM 685 N N . PRO A 1 96 ? -11.391 8.867 7.043 1 96.81 96 PRO A N 1
ATOM 686 C CA . PRO A 1 96 ? -11.672 7.496 7.469 1 96.81 96 PRO A CA 1
ATOM 687 C C . PRO A 1 96 ? -11.867 6.543 6.293 1 96.81 96 PRO A C 1
ATOM 689 O O . PRO A 1 96 ? -11.453 5.383 6.363 1 96.81 96 PRO A O 1
ATOM 692 N N . VAL A 1 97 ? -12.461 7.023 5.254 1 97.94 97 VAL A N 1
ATOM 693 C CA . VAL A 1 97 ? -12.719 6.168 4.098 1 97.94 97 VAL A CA 1
ATOM 694 C C . VAL A 1 97 ? -11.414 5.879 3.365 1 97.94 97 VAL A C 1
ATOM 696 O O . VAL A 1 97 ? -11.195 4.762 2.887 1 97.94 97 VAL A O 1
ATOM 699 N N . ALA A 1 98 ? -10.547 6.891 3.219 1 98.25 98 ALA A N 1
ATOM 700 C CA . ALA A 1 98 ? -9.227 6.672 2.637 1 98.25 98 ALA A CA 1
ATOM 701 C C . ALA A 1 98 ? -8.43 5.66 3.455 1 98.25 98 ALA A C 1
ATOM 703 O O . ALA A 1 98 ? -7.758 4.789 2.895 1 98.25 98 ALA A O 1
ATOM 704 N N . LEU A 1 99 ? -8.516 5.742 4.746 1 98.44 99 LEU A N 1
ATOM 705 C CA . LEU A 1 99 ? -7.824 4.801 5.617 1 98.44 99 LEU A CA 1
ATOM 706 C C . LEU A 1 99 ? -8.406 3.396 5.473 1 98.44 99 LEU A C 1
ATOM 708 O O . LEU A 1 99 ? -7.66 2.414 5.43 1 98.44 99 LEU A O 1
ATOM 712 N N . ALA A 1 100 ? -9.695 3.344 5.395 1 98.69 100 ALA A N 1
ATOM 713 C CA . ALA A 1 100 ? -10.336 2.055 5.172 1 98.69 100 ALA A CA 1
ATOM 714 C C . ALA A 1 100 ? -9.938 1.468 3.82 1 98.69 100 ALA A C 1
ATOM 716 O O . ALA A 1 100 ? -9.812 0.249 3.68 1 98.69 100 ALA A O 1
ATOM 717 N N . SER A 1 101 ? -9.781 2.316 2.828 1 98.88 101 SER A N 1
ATOM 718 C CA . SER A 1 101 ? -9.312 1.877 1.518 1 98.88 101 SER A CA 1
ATOM 719 C C . SER A 1 101 ? -7.926 1.248 1.607 1 98.88 101 SER A C 1
ATOM 721 O O . SER A 1 101 ? -7.695 0.162 1.073 1 98.88 101 SER A O 1
ATOM 723 N N . VAL A 1 102 ? -7.07 1.891 2.287 1 98.88 102 VAL A N 1
ATOM 724 C CA . VAL A 1 102 ? -5.719 1.368 2.447 1 98.88 102 VAL A CA 1
ATOM 725 C C . VAL A 1 102 ? -5.766 0.021 3.164 1 98.88 102 VAL A C 1
ATOM 727 O O . VAL A 1 102 ? -5.129 -0.942 2.734 1 98.88 102 VAL A O 1
ATOM 730 N N . ALA A 1 103 ? -6.535 -0.072 4.223 1 98.75 103 ALA A N 1
ATOM 731 C CA . ALA A 1 103 ? -6.641 -1.312 4.988 1 98.75 103 ALA A CA 1
ATOM 732 C C . ALA A 1 103 ? -7.141 -2.457 4.113 1 98.75 103 ALA A C 1
ATOM 734 O O . ALA A 1 103 ? -6.609 -3.57 4.172 1 98.75 103 ALA A O 1
ATOM 735 N N . THR A 1 104 ? -8.125 -2.164 3.336 1 98.81 104 THR A N 1
ATOM 736 C CA . THR A 1 104 ? -8.68 -3.176 2.445 1 98.81 104 THR A CA 1
ATOM 737 C C . THR A 1 104 ? -7.645 -3.627 1.42 1 98.81 104 THR A C 1
ATOM 739 O O . THR A 1 104 ? -7.465 -4.828 1.201 1 98.81 104 THR A O 1
ATOM 742 N N . LEU A 1 105 ? -6.949 -2.699 0.838 1 98.88 105 LEU A N 1
ATOM 743 C CA . LEU A 1 105 ? -5.949 -3.004 -0.18 1 98.88 105 LEU A CA 1
ATOM 744 C C . LEU A 1 105 ? -4.77 -3.758 0.425 1 98.88 105 LEU A C 1
ATOM 746 O O . LEU A 1 105 ? -4.188 -4.629 -0.222 1 98.88 105 LEU A O 1
ATOM 750 N N . LEU A 1 106 ? -4.434 -3.447 1.653 1 98.75 106 LEU A N 1
ATOM 751 C CA . LEU A 1 106 ? -3.363 -4.184 2.316 1 98.75 106 LEU A CA 1
ATOM 752 C C . LEU A 1 106 ? -3.791 -5.617 2.611 1 98.75 106 LEU A C 1
ATOM 754 O O . LEU A 1 106 ? -2.967 -6.535 2.572 1 98.75 106 LEU A O 1
ATOM 758 N N . SER A 1 107 ? -5.047 -5.762 2.904 1 98.31 107 SER A N 1
ATOM 759 C CA . SER A 1 107 ? -5.543 -7.121 3.068 1 98.31 107 SER A CA 1
ATOM 760 C C . SER A 1 107 ? -5.461 -7.902 1.761 1 98.31 107 SER A C 1
ATOM 762 O O . SER A 1 107 ? -5.125 -9.094 1.761 1 98.31 107 SER A O 1
ATOM 764 N N . TYR A 1 108 ? -5.789 -7.238 0.634 1 98.44 108 TYR A N 1
ATOM 765 C CA . TYR A 1 108 ? -5.652 -7.875 -0.671 1 98.44 108 TYR A CA 1
ATOM 766 C C . TYR A 1 108 ? -4.199 -8.242 -0.95 1 98.44 108 TYR A C 1
ATOM 768 O O . TYR A 1 108 ? -3.908 -9.336 -1.44 1 98.44 108 TYR A O 1
ATOM 776 N N . TRP A 1 109 ? -3.334 -7.305 -0.613 1 98.75 109 TRP A N 1
ATOM 777 C CA . TRP A 1 109 ? -1.916 -7.574 -0.824 1 98.75 109 TRP A CA 1
ATOM 778 C C . TRP A 1 109 ? -1.45 -8.75 0.035 1 98.75 109 TRP A C 1
ATOM 780 O O . TRP A 1 109 ? -0.742 -9.633 -0.446 1 98.75 109 TRP A O 1
ATOM 790 N N . SER A 1 110 ? -1.865 -8.852 1.287 1 98.44 110 SER A N 1
ATOM 791 C CA . SER A 1 110 ? -1.504 -9.93 2.199 1 98.44 110 SER A CA 1
ATOM 792 C C . SER A 1 110 ? -2.02 -11.273 1.697 1 98.44 110 SER A C 1
ATOM 794 O O . SER A 1 110 ? -1.424 -12.32 1.976 1 98.44 110 SER A O 1
ATOM 796 N N . ALA A 1 111 ? -3.078 -11.234 0.957 1 97.75 111 ALA A N 1
ATOM 797 C CA . ALA A 1 111 ? -3.652 -12.445 0.372 1 97.75 111 ALA A CA 1
ATOM 798 C C . ALA A 1 111 ? -2.965 -12.797 -0.944 1 97.75 111 ALA A C 1
ATOM 800 O O . ALA A 1 111 ? -3.428 -13.68 -1.677 1 97.75 111 ALA A O 1
ATOM 801 N N . ASP A 1 112 ? -1.969 -12.055 -1.287 1 97.44 112 ASP A N 1
ATOM 802 C CA . ASP A 1 112 ? -1.176 -12.258 -2.496 1 97.44 112 ASP A CA 1
ATOM 803 C C . ASP A 1 112 ? -1.98 -11.922 -3.746 1 97.44 112 ASP A C 1
ATOM 805 O O . ASP A 1 112 ? -1.816 -12.555 -4.789 1 97.44 112 ASP A O 1
ATOM 809 N N . GLN A 1 113 ? -2.857 -10.945 -3.574 1 96.19 113 GLN A N 1
ATOM 810 C CA . GLN A 1 113 ? -3.621 -10.477 -4.727 1 96.19 113 GLN A CA 1
ATOM 811 C C . GLN A 1 113 ? -2.965 -9.25 -5.363 1 96.19 113 GLN A C 1
ATOM 813 O O . GLN A 1 113 ? -2.559 -8.32 -4.66 1 96.19 113 GLN A O 1
ATOM 818 N N . LEU A 1 114 ? -2.904 -9.289 -6.684 1 96.94 114 LEU A N 1
ATOM 819 C CA . LEU A 1 114 ? -2.367 -8.164 -7.434 1 96.94 114 LEU A CA 1
ATOM 820 C C . LEU A 1 114 ? -3.164 -7.934 -8.711 1 96.94 114 LEU A C 1
ATOM 822 O O . LEU A 1 114 ? -3.311 -8.844 -9.531 1 96.94 114 LEU A O 1
ATOM 826 N N . THR A 1 115 ? -3.758 -6.812 -8.805 1 96.25 115 THR A N 1
ATOM 827 C CA . THR A 1 115 ? -4.238 -6.27 -10.07 1 96.25 115 THR A CA 1
ATOM 828 C C . THR A 1 115 ? -3.52 -4.969 -10.406 1 96.25 115 THR A C 1
ATOM 830 O O . THR A 1 115 ? -2.855 -4.379 -9.547 1 96.25 115 THR A O 1
ATOM 833 N N . ALA A 1 116 ? -3.701 -4.555 -11.641 1 96.38 116 ALA A N 1
ATOM 834 C CA . ALA A 1 116 ? -3.041 -3.338 -12.109 1 96.38 116 ALA A CA 1
ATOM 835 C C . ALA A 1 116 ? -3.484 -2.127 -11.289 1 96.38 116 ALA A C 1
ATOM 837 O O . ALA A 1 116 ? -2.688 -1.224 -11.031 1 96.38 116 ALA A O 1
ATOM 838 N N . ALA A 1 117 ? -4.594 -2.168 -10.82 1 97.75 117 ALA A N 1
ATOM 839 C CA . ALA A 1 117 ? -5.184 -0.984 -10.203 1 97.75 117 ALA A CA 1
ATOM 840 C C . ALA A 1 117 ? -4.773 -0.872 -8.734 1 97.75 117 ALA A C 1
ATOM 842 O O . ALA A 1 117 ? -4.766 0.224 -8.172 1 97.75 117 ALA A O 1
ATOM 843 N N . TYR A 1 118 ? -4.402 -1.947 -8.055 1 98.69 118 TYR A N 1
ATOM 844 C CA . TYR A 1 118 ? -4.328 -1.979 -6.598 1 98.69 118 TYR A CA 1
ATOM 845 C C . TYR A 1 118 ? -3.232 -1.05 -6.086 1 98.69 118 TYR A C 1
ATOM 847 O O . TYR A 1 118 ? -3.484 -0.189 -5.238 1 98.69 118 TYR A O 1
ATOM 855 N N . PRO A 1 119 ? -1.995 -1.132 -6.633 1 98.81 119 PRO A N 1
ATOM 856 C CA . PRO A 1 119 ? -0.982 -0.189 -6.152 1 98.81 119 PRO A CA 1
ATOM 857 C C . PRO A 1 119 ? -1.354 1.267 -6.422 1 98.81 119 PRO A C 1
ATOM 859 O O . PRO A 1 119 ? -1.084 2.141 -5.594 1 98.81 119 PRO A O 1
ATOM 862 N N . VAL A 1 120 ? -1.996 1.506 -7.523 1 98.69 120 VAL A N 1
ATOM 863 C CA . VAL A 1 120 ? -2.436 2.85 -7.883 1 98.69 120 VAL A CA 1
ATOM 864 C C . VAL A 1 120 ? -3.479 3.338 -6.879 1 98.69 120 VAL A C 1
ATOM 866 O O . VAL A 1 120 ? -3.451 4.5 -6.465 1 98.69 120 VAL A O 1
ATOM 869 N N . MET A 1 121 ? -4.324 2.451 -6.492 1 98.94 121 MET A N 1
ATOM 870 C CA . MET A 1 121 ? -5.391 2.805 -5.559 1 98.94 121 MET A CA 1
ATOM 871 C C . MET A 1 121 ? -4.82 3.139 -4.184 1 98.94 121 MET A C 1
ATOM 873 O O . MET A 1 121 ? -5.305 4.051 -3.512 1 98.94 121 MET A O 1
ATOM 877 N N . VAL A 1 122 ? -3.805 2.453 -3.748 1 98.94 122 VAL A N 1
ATOM 878 C CA . VAL A 1 122 ? -3.166 2.811 -2.486 1 98.94 122 VAL A CA 1
ATOM 879 C C . VAL A 1 122 ? -2.529 4.195 -2.604 1 98.94 122 VAL A C 1
ATOM 881 O O . VAL A 1 122 ? -2.629 5.012 -1.684 1 98.94 122 VAL A O 1
ATOM 884 N N . ALA A 1 123 ? -1.876 4.465 -3.75 1 98.75 123 ALA A N 1
ATOM 885 C CA . ALA A 1 123 ? -1.261 5.773 -3.959 1 98.75 123 ALA A CA 1
ATOM 886 C C . ALA A 1 123 ? -2.291 6.891 -3.832 1 98.75 123 ALA A C 1
ATOM 888 O O . ALA A 1 123 ? -2.055 7.887 -3.143 1 98.75 123 ALA A O 1
ATOM 889 N N . LEU A 1 124 ? -3.373 6.68 -4.477 1 98.62 124 LEU A N 1
ATOM 890 C CA . LEU A 1 124 ? -4.434 7.68 -4.43 1 98.62 124 LEU A CA 1
ATOM 891 C C . LEU A 1 124 ? -4.953 7.852 -3.006 1 98.62 124 LEU A C 1
ATOM 893 O O . LEU A 1 124 ? -5.195 8.977 -2.561 1 98.62 124 LEU A O 1
ATOM 897 N N . ALA A 1 125 ? -5.129 6.734 -2.303 1 98.75 125 ALA A N 1
ATOM 898 C CA . ALA A 1 125 ? -5.617 6.797 -0.928 1 98.75 125 ALA A CA 1
ATOM 899 C C . ALA A 1 125 ? -4.645 7.555 -0.031 1 98.75 125 ALA A C 1
ATOM 901 O O . ALA A 1 125 ? -5.059 8.305 0.852 1 98.75 125 ALA A O 1
ATOM 902 N N . VAL A 1 126 ? -3.395 7.352 -0.259 1 98.5 126 VAL A N 1
ATOM 903 C CA . VAL A 1 126 ? -2.381 7.996 0.567 1 98.5 126 VAL A CA 1
ATOM 904 C C . VAL A 1 126 ? -2.377 9.5 0.3 1 98.5 126 VAL A C 1
ATOM 906 O O . VAL A 1 126 ? -2.182 10.305 1.219 1 98.5 126 VAL A O 1
ATOM 909 N N . VAL A 1 127 ? -2.557 9.922 -0.961 1 97.06 127 VAL A N 1
ATOM 910 C CA . VAL A 1 127 ? -2.709 11.336 -1.278 1 97.06 127 VAL A CA 1
ATOM 911 C C . VAL A 1 127 ? -3.855 11.93 -0.46 1 97.06 127 VAL A C 1
ATOM 913 O O . VAL A 1 127 ? -3.725 13.016 0.107 1 97.06 127 VAL A O 1
ATOM 916 N N . LEU A 1 128 ? -4.941 11.227 -0.313 1 97 128 LEU A N 1
ATOM 917 C CA . LEU A 1 128 ? -6.109 11.695 0.428 1 97 128 LEU A CA 1
ATOM 918 C C . LEU A 1 128 ? -5.82 11.734 1.925 1 97 128 LEU A C 1
ATOM 920 O O . LEU A 1 128 ? -6.32 12.609 2.635 1 97 128 LEU A O 1
ATOM 924 N N . VAL A 1 129 ? -5.039 10.781 2.346 1 96.69 129 VAL A N 1
ATOM 925 C CA . VAL A 1 129 ? -4.672 10.766 3.758 1 96.69 129 VAL A CA 1
ATOM 926 C C . VAL A 1 129 ? -3.773 11.953 4.074 1 96.69 129 VAL A C 1
ATOM 928 O O . VAL A 1 129 ? -3.898 12.57 5.137 1 96.69 129 VAL A O 1
ATOM 931 N N . ALA A 1 130 ? -2.928 12.305 3.166 1 94 130 ALA A N 1
ATOM 932 C CA . ALA A 1 130 ? -1.977 13.398 3.357 1 94 130 ALA A CA 1
ATOM 933 C C . ALA A 1 130 ? -2.684 14.75 3.338 1 94 130 ALA A C 1
ATOM 935 O O . ALA A 1 130 ? -2.293 15.672 4.055 1 94 130 ALA A O 1
ATOM 936 N N . TRP A 1 131 ? -3.746 14.812 2.549 1 90.62 131 TRP A N 1
ATOM 937 C CA . TRP A 1 131 ? -4.426 16.094 2.369 1 90.62 131 TRP A CA 1
ATOM 938 C C . TRP A 1 131 ? -5.938 15.914 2.395 1 90.62 131 TRP A C 1
ATOM 940 O O . TRP A 1 131 ? -6.629 16.266 1.435 1 90.62 131 TRP A O 1
ATOM 950 N N . PRO A 1 132 ? -6.461 15.484 3.471 1 81.06 132 PRO A N 1
ATOM 951 C CA . PRO A 1 132 ? -7.887 15.148 3.51 1 81.06 132 PRO A CA 1
ATOM 952 C C . PRO A 1 132 ? -8.781 16.375 3.383 1 81.06 132 PRO A C 1
ATOM 954 O O . PRO A 1 132 ? -9.859 16.297 2.779 1 81.06 132 PRO A O 1
ATOM 957 N N . ALA A 1 133 ? -8.414 17.484 3.895 1 76.31 133 ALA A N 1
ATOM 958 C CA . ALA A 1 133 ? -9.242 18.688 3.865 1 76.31 133 ALA A CA 1
ATOM 959 C C . ALA A 1 133 ? -9.383 19.219 2.443 1 76.31 133 ALA A C 1
ATOM 961 O O . ALA A 1 133 ? -10.453 19.688 2.057 1 76.31 133 ALA A O 1
ATOM 962 N N . LEU A 1 134 ? -8.367 19.078 1.687 1 74.44 134 LEU A N 1
ATOM 963 C CA . LEU A 1 134 ? -8.398 19.547 0.304 1 74.44 134 LEU A CA 1
ATOM 964 C C . LEU A 1 134 ? -9.32 18.672 -0.542 1 74.44 134 LEU A C 1
ATOM 966 O O . LEU A 1 134 ? -9.984 19.172 -1.457 1 74.44 134 LEU A O 1
ATOM 970 N N . ALA A 1 135 ? -9.43 17.5 -0.095 1 72.62 135 ALA A N 1
ATOM 971 C CA . ALA A 1 135 ? -10.156 16.516 -0.885 1 72.62 135 ALA A CA 1
ATOM 972 C C . ALA A 1 135 ? -11.656 16.562 -0.573 1 72.62 135 ALA A C 1
ATOM 974 O O . ALA A 1 135 ? -12.477 16.094 -1.362 1 72.62 135 ALA A O 1
ATOM 975 N N . SER A 1 136 ? -12.039 17.016 0.571 1 68.38 136 SER A N 1
ATOM 976 C CA . SER A 1 136 ? -13.43 17 1.006 1 68.38 136 SER A CA 1
ATOM 977 C C . SER A 1 136 ? -14.172 18.25 0.579 1 68.38 136 SER A C 1
ATOM 979 O O . SER A 1 136 ? -15.398 18.312 0.653 1 68.38 136 SER A O 1
ATOM 981 N N . ARG A 1 137 ? -13.562 19.281 0.254 1 64.62 137 ARG A N 1
ATOM 982 C CA . ARG A 1 137 ? -14.164 20.578 0.014 1 64.62 137 ARG A CA 1
ATOM 983 C C . ARG A 1 137 ? -15.219 20.5 -1.084 1 64.62 137 ARG A C 1
ATOM 985 O O . ARG A 1 137 ? -16.188 21.266 -1.078 1 64.62 137 ARG A O 1
ATOM 992 N N . VAL A 1 138 ? -14.961 19.703 -2.088 1 58.41 138 VAL A N 1
ATOM 993 C CA . VAL A 1 138 ? -15.938 19.656 -3.166 1 58.41 138 VAL A CA 1
ATOM 994 C C . VAL A 1 138 ? -16.859 18.453 -2.98 1 58.41 138 VAL A C 1
ATOM 996 O O . VAL A 1 138 ? -16.578 17.359 -3.471 1 58.41 138 VAL A O 1
ATOM 999 N N . ALA A 1 139 ? -17.328 18.391 -1.709 1 55.44 139 ALA A N 1
ATOM 1000 C CA . ALA A 1 139 ? -18.312 17.328 -1.52 1 55.44 139 ALA A CA 1
ATOM 1001 C C . ALA A 1 139 ? -19.516 17.531 -2.434 1 55.44 139 ALA A C 1
ATOM 1003 O O . ALA A 1 139 ? -19.812 18.656 -2.865 1 55.44 139 ALA A O 1
ATOM 1004 N N . VAL A 1 140 ? -20.047 16.453 -3.141 1 53.84 140 VAL A N 1
ATOM 1005 C CA . VAL A 1 140 ? -21.188 16.453 -4.051 1 53.84 140 VAL A CA 1
ATOM 1006 C C . VAL A 1 140 ? -22.234 17.453 -3.559 1 53.84 140 VAL A C 1
ATOM 1008 O O . VAL A 1 140 ? -23.016 17.984 -4.352 1 53.84 140 VAL A O 1
ATOM 1011 N N . GLY A 1 141 ? -22.297 17.625 -2.373 1 48.06 141 GLY A N 1
ATOM 1012 C CA . GLY A 1 141 ? -23.359 18.547 -2.01 1 48.06 141 GLY A CA 1
ATOM 1013 C C . GLY A 1 141 ? -23.156 19.938 -2.572 1 48.06 141 GLY A C 1
ATOM 1014 O O . GLY A 1 141 ? -24.109 20.609 -2.979 1 48.06 141 GLY A O 1
ATOM 1015 N N . THR A 1 142 ? -21.922 20.391 -2.564 1 48.22 142 THR A N 1
ATOM 1016 C CA .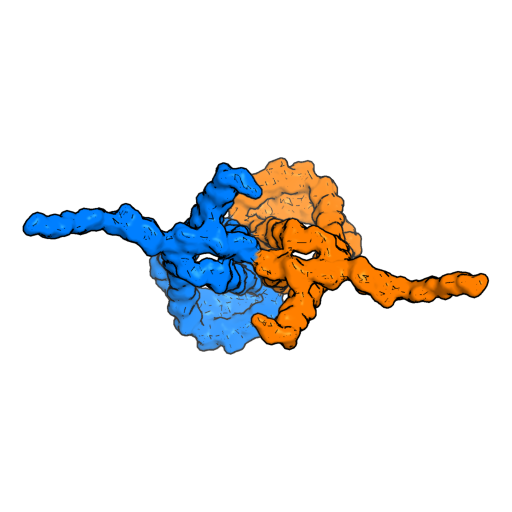 THR A 1 142 ? -21.75 21.719 -3.141 1 48.22 142 THR A CA 1
ATOM 1017 C C . THR A 1 142 ? -22.016 21.688 -4.645 1 48.22 142 THR A C 1
ATOM 1019 O O . THR A 1 142 ? -22.562 22.641 -5.195 1 48.22 142 THR A O 1
ATOM 1022 N N . LEU A 1 143 ? -21.656 20.547 -5.172 1 46.22 143 LEU A N 1
ATOM 1023 C CA . LEU A 1 143 ? -21.922 20.453 -6.605 1 46.22 143 LEU A CA 1
ATOM 1024 C C . LEU A 1 143 ? -23.406 20.344 -6.879 1 46.22 143 LEU A C 1
ATOM 1026 O O . LEU A 1 143 ? -23.922 20.938 -7.832 1 46.22 143 LEU A O 1
ATOM 1030 N N . VAL A 1 144 ? -24.031 19.594 -5.969 1 48.59 144 VAL A N 1
ATOM 1031 C CA . VAL A 1 144 ? -25.484 19.484 -6.141 1 48.59 144 VAL A CA 1
ATOM 1032 C C . VAL A 1 144 ? -26.141 20.828 -5.867 1 48.59 144 VAL A C 1
ATOM 1034 O O . VAL A 1 144 ? -27.125 21.188 -6.523 1 48.59 144 VAL A O 1
ATOM 1037 N N . ARG A 1 145 ? -25.609 21.5 -4.98 1 47.81 145 ARG A N 1
ATOM 1038 C CA . ARG A 1 145 ? -26.172 22.812 -4.695 1 47.81 145 ARG A CA 1
ATOM 1039 C C . ARG A 1 145 ? -25.953 23.781 -5.859 1 47.81 145 ARG A C 1
ATOM 1041 O O . ARG A 1 145 ? -26.781 24.656 -6.113 1 47.81 145 ARG A O 1
ATOM 1048 N N . ARG A 1 146 ? -24.891 23.5 -6.516 1 47.28 146 ARG A N 1
ATOM 1049 C CA . ARG A 1 146 ? -24.641 24.406 -7.637 1 47.28 146 ARG A CA 1
ATOM 1050 C C . ARG A 1 146 ? -25.484 24.031 -8.852 1 47.28 146 ARG A C 1
ATOM 1052 O O . ARG A 1 146 ? -25.656 24.828 -9.766 1 47.28 146 ARG A O 1
ATOM 1059 N N . LEU A 1 147 ? -25.688 22.734 -8.867 1 48.22 147 LEU A N 1
ATOM 1060 C CA . LEU A 1 147 ? -26.469 22.312 -10.023 1 48.22 147 LEU A CA 1
ATOM 1061 C C . LEU A 1 147 ? -27.953 22.406 -9.742 1 48.22 147 LEU A C 1
ATOM 1063 O O . LEU A 1 147 ? -28.781 22.062 -10.602 1 48.22 147 LEU A O 1
ATOM 1067 N N . ARG A 1 148 ? -28.312 22.594 -8.5 1 49.47 148 ARG A N 1
ATOM 1068 C CA . ARG A 1 148 ? -29.75 22.75 -8.289 1 49.47 148 ARG A CA 1
ATOM 1069 C C . ARG A 1 148 ? -30.281 23.984 -9.008 1 49.47 148 ARG A C 1
ATOM 1071 O O . ARG A 1 148 ? -29.797 25.109 -8.773 1 49.47 148 ARG A O 1
ATOM 1078 N N . PRO A 1 149 ? -30.859 23.75 -10.117 1 50.28 149 PRO A N 1
ATOM 1079 C CA . PRO A 1 149 ? -31.453 24.859 -10.867 1 50.28 149 PRO A CA 1
ATOM 1080 C C . PRO A 1 149 ? -32.25 25.812 -9.984 1 50.28 149 PRO A C 1
ATOM 1082 O O . PRO A 1 149 ? -32.875 25.406 -9.008 1 50.28 149 PRO A O 1
ATOM 1085 N N . ALA A 1 150 ? -31.891 27.094 -9.789 1 47.47 150 ALA A N 1
ATOM 1086 C CA . ALA A 1 150 ? -32.625 28.188 -9.164 1 47.47 150 ALA A CA 1
ATOM 1087 C C . ALA A 1 150 ? -34.125 28.031 -9.359 1 47.47 150 ALA A C 1
ATOM 1089 O O . ALA A 1 150 ? -34.625 28.109 -10.484 1 47.47 150 ALA A O 1
ATOM 1090 N N . SER A 1 151 ? -34.844 27.109 -8.75 1 45.03 151 SER A N 1
ATOM 1091 C CA . SER A 1 151 ? -36.312 27.109 -8.82 1 45.03 151 SER A CA 1
ATOM 1092 C C . SER A 1 151 ? -36.875 28.531 -8.672 1 45.03 151 SER A C 1
ATOM 1094 O O . SER A 1 151 ? -36.469 29.25 -7.754 1 45.03 151 SER A O 1
ATOM 1096 N N . ALA A 1 152 ? -37.594 29.141 -9.672 1 50.62 152 ALA A N 1
ATOM 1097 C CA . ALA A 1 152 ? -38.312 30.375 -9.938 1 50.62 152 ALA A CA 1
ATOM 1098 C C . ALA A 1 152 ? -39.188 30.766 -8.75 1 50.62 152 ALA A C 1
ATOM 1100 O O . ALA A 1 152 ? -40 29.969 -8.297 1 50.62 152 ALA A O 1
ATOM 1101 N N . ALA A 1 153 ? -38.781 31.578 -7.859 1 47.88 153 ALA A N 1
ATOM 1102 C CA . ALA A 1 153 ? -39.688 32.281 -6.934 1 47.88 153 ALA A CA 1
ATOM 1103 C C . ALA A 1 153 ? -40.969 32.656 -7.617 1 47.88 153 ALA A C 1
ATOM 1105 O O . ALA A 1 153 ? -40.969 33.156 -8.75 1 47.88 153 ALA A O 1
ATOM 1106 N N . PRO A 1 154 ? -42.094 31.969 -7.289 1 47.47 154 PRO A N 1
ATOM 1107 C CA . PRO A 1 154 ? -43.312 32.469 -7.883 1 47.47 154 PRO A CA 1
ATOM 1108 C C . PRO A 1 154 ? -43.469 33.969 -7.785 1 47.47 154 PRO A C 1
ATOM 1110 O O . PRO A 1 154 ? -42.969 34.594 -6.836 1 47.47 154 PRO A O 1
ATOM 1113 N N . ARG A 1 155 ? -43.719 34.688 -8.922 1 36.56 155 ARG A N 1
ATOM 1114 C CA . ARG A 1 155 ? -44.375 36 -8.836 1 36.56 155 ARG A CA 1
ATOM 1115 C C . ARG A 1 155 ? -45.719 35.875 -8.141 1 36.56 155 ARG A C 1
ATOM 1117 O O . ARG A 1 155 ? -46.406 34.875 -8.281 1 36.56 155 ARG A O 1
ATOM 1124 N N . MET B 1 1 ? -8.398 17.562 22.906 1 51.12 1 MET B N 1
ATOM 1125 C CA . MET B 1 1 ? -7.738 16.266 23.094 1 51.12 1 MET B CA 1
ATOM 1126 C C . MET B 1 1 ? -7.086 16.188 24.469 1 51.12 1 MET B C 1
ATOM 1128 O O . MET B 1 1 ? -6.344 17.078 24.859 1 51.12 1 MET B O 1
ATOM 1132 N N . THR B 1 2 ? -7.566 15.32 25.297 1 64.56 2 THR B N 1
ATOM 1133 C CA . THR B 1 2 ? -7.02 1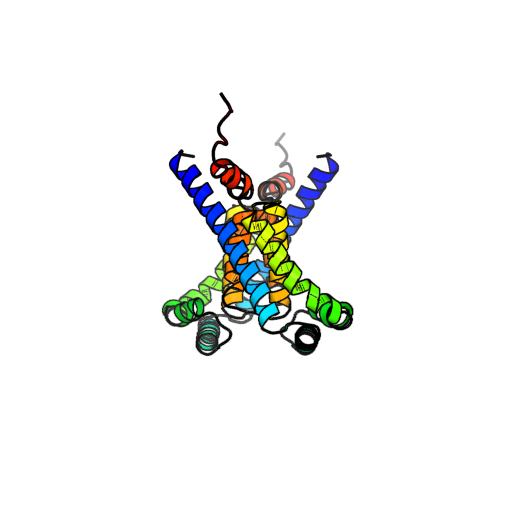5.234 26.641 1 64.56 2 THR B CA 1
ATOM 1134 C C . THR B 1 2 ? -5.527 14.914 26.594 1 64.56 2 THR B C 1
ATOM 1136 O O . THR B 1 2 ? -5.027 14.383 25.609 1 64.56 2 THR B O 1
ATOM 1139 N N . SER B 1 3 ? -4.781 15.469 27.531 1 77.19 3 SER B N 1
ATOM 1140 C CA . SER B 1 3 ? -3.334 15.336 27.672 1 77.19 3 SER B CA 1
ATOM 1141 C C . SER B 1 3 ? -2.889 13.898 27.469 1 77.19 3 SER B C 1
ATOM 1143 O O . SER B 1 3 ? -1.877 13.641 26.812 1 77.19 3 SER B O 1
ATOM 1145 N N . GLY B 1 4 ? -3.676 12.969 27.891 1 80.12 4 GLY B N 1
ATOM 1146 C CA . GLY B 1 4 ? -3.35 11.555 27.766 1 80.12 4 GLY B CA 1
ATOM 1147 C C . GLY B 1 4 ? -3.445 11.039 26.344 1 80.12 4 GLY B C 1
ATOM 1148 O O . GLY B 1 4 ? -2.586 10.281 25.891 1 80.12 4 GLY B O 1
ATOM 1149 N N . LEU B 1 5 ? -4.414 11.422 25.641 1 80.44 5 LEU B N 1
ATOM 1150 C CA . LEU B 1 5 ? -4.617 11 24.266 1 80.44 5 LEU B CA 1
ATOM 1151 C C . LEU B 1 5 ? -3.516 11.555 23.359 1 80.44 5 LEU B C 1
ATOM 1153 O O . LEU B 1 5 ? -3.059 10.867 22.438 1 80.44 5 LEU B O 1
ATOM 1157 N N . HIS B 1 6 ? -3.205 12.758 23.656 1 81.62 6 HIS B N 1
ATOM 1158 C CA . HIS B 1 6 ? -2.131 13.383 22.891 1 81.62 6 HIS B CA 1
ATOM 1159 C C . HIS B 1 6 ? -0.805 12.656 23.109 1 81.62 6 HIS B C 1
ATOM 1161 O O . HIS B 1 6 ? -0.081 12.375 22.156 1 81.62 6 HIS B O 1
ATOM 1167 N N . ARG B 1 7 ? -0.582 12.383 24.359 1 83.06 7 ARG B N 1
ATOM 1168 C CA . ARG B 1 7 ? 0.639 11.656 24.688 1 83.06 7 ARG B CA 1
ATOM 1169 C C . ARG B 1 7 ? 0.643 10.273 24.047 1 83.06 7 ARG B C 1
ATOM 1171 O O . ARG B 1 7 ? 1.669 9.828 23.516 1 83.06 7 ARG B O 1
ATOM 1178 N N . ALA B 1 8 ? -0.458 9.656 24.078 1 86 8 ALA B N 1
ATOM 1179 C CA . ALA B 1 8 ? -0.584 8.328 23.469 1 86 8 ALA B CA 1
ATOM 1180 C C . ALA B 1 8 ? -0.364 8.398 21.969 1 86 8 ALA B C 1
ATOM 1182 O O . ALA B 1 8 ? 0.3 7.535 21.391 1 86 8 ALA B O 1
ATOM 1183 N N . ALA B 1 9 ? -0.86 9.383 21.406 1 85.88 9 ALA B N 1
ATOM 1184 C CA . ALA B 1 9 ? -0.72 9.555 19.953 1 85.88 9 ALA B CA 1
ATOM 1185 C C . ALA B 1 9 ? 0.737 9.797 19.578 1 85.88 9 ALA B C 1
ATOM 1187 O O . ALA B 1 9 ? 1.22 9.266 18.578 1 85.88 9 ALA B O 1
ATOM 1188 N N . VAL B 1 10 ? 1.4 10.555 20.391 1 87.25 10 VAL B N 1
ATOM 1189 C CA . VAL B 1 10 ? 2.809 10.844 20.141 1 87.25 10 VAL B CA 1
ATOM 1190 C C . VAL B 1 10 ? 3.631 9.562 20.281 1 87.25 10 VAL B C 1
ATOM 1192 O O . VAL B 1 10 ? 4.48 9.266 19.438 1 87.25 10 VAL B O 1
ATOM 1195 N N . VAL B 1 11 ? 3.334 8.875 21.266 1 89.44 11 VAL B N 1
ATOM 1196 C CA . VAL B 1 11 ? 4.07 7.645 21.516 1 89.44 11 VAL B CA 1
ATOM 1197 C C . VAL B 1 11 ? 3.801 6.637 20.406 1 89.44 11 VAL B C 1
ATOM 1199 O O . VAL B 1 11 ? 4.727 6.008 19.891 1 89.44 11 VAL B O 1
ATOM 1202 N N . LEU B 1 12 ? 2.584 6.531 19.984 1 91.06 12 LEU B N 1
ATOM 1203 C CA . LEU B 1 12 ? 2.197 5.562 18.969 1 91.06 12 LEU B CA 1
ATOM 1204 C C . LEU B 1 12 ? 2.807 5.926 17.625 1 91.06 12 LEU B C 1
ATOM 1206 O O . LEU B 1 12 ? 3.297 5.051 16.906 1 91.06 12 LEU B O 1
ATOM 1210 N N . THR B 1 13 ? 2.785 7.191 17.328 1 93.06 13 THR B N 1
ATOM 1211 C CA . THR B 1 13 ? 3.316 7.594 16.031 1 93.06 13 THR B CA 1
ATOM 1212 C C . THR B 1 13 ? 4.84 7.508 16.016 1 93.06 13 THR B C 1
ATOM 1214 O O . THR B 1 13 ? 5.441 7.168 15 1 93.06 13 THR B O 1
ATOM 1217 N N . THR B 1 14 ? 5.457 7.805 17.109 1 92.94 14 THR B N 1
ATOM 1218 C CA . THR B 1 14 ? 6.902 7.652 17.203 1 92.94 14 THR B CA 1
ATOM 1219 C C . THR B 1 14 ? 7.301 6.184 17.109 1 92.94 14 THR B C 1
ATOM 1221 O O . THR B 1 14 ? 8.258 5.836 16.422 1 92.94 14 THR B O 1
ATOM 1224 N N . ALA B 1 15 ? 6.551 5.371 17.812 1 95.5 15 ALA B N 1
ATOM 1225 C CA . ALA B 1 15 ? 6.809 3.934 17.734 1 95.5 15 ALA B CA 1
ATOM 1226 C C . ALA B 1 15 ? 6.641 3.426 16.312 1 95.5 15 ALA B C 1
ATOM 1228 O O . ALA B 1 15 ? 7.43 2.604 15.836 1 95.5 15 ALA B O 1
ATOM 1229 N N . ALA B 1 16 ? 5.602 3.885 15.648 1 96.94 16 ALA B N 1
ATOM 1230 C CA . ALA B 1 16 ? 5.375 3.502 14.258 1 96.94 16 ALA B CA 1
ATOM 1231 C C . ALA B 1 16 ? 6.531 3.947 13.367 1 96.94 16 ALA B C 1
ATOM 1233 O O . ALA B 1 16 ? 6.977 3.195 12.5 1 96.94 16 ALA B O 1
ATOM 1234 N N . ARG B 1 17 ? 6.969 5.148 13.602 1 97 17 ARG B N 1
ATOM 1235 C CA . ARG B 1 17 ? 8.062 5.703 12.812 1 97 17 ARG B CA 1
ATOM 1236 C C . ARG B 1 17 ? 9.344 4.891 13 1 97 17 ARG B C 1
ATOM 1238 O O . ARG B 1 17 ? 9.984 4.5 12.023 1 97 17 ARG B O 1
ATOM 1245 N N . VAL B 1 18 ? 9.688 4.598 14.195 1 97.25 18 VAL B N 1
ATOM 1246 C CA . VAL B 1 18 ? 10.906 3.859 14.516 1 97.25 18 VAL B CA 1
ATOM 1247 C C . VAL B 1 18 ? 10.781 2.418 14.031 1 97.25 18 VAL B C 1
ATOM 1249 O O . VAL B 1 18 ? 11.727 1.866 13.461 1 97.25 18 VAL B O 1
ATOM 1252 N N . ALA B 1 19 ? 9.641 1.817 14.227 1 98.31 19 ALA B N 1
ATOM 1253 C CA . ALA B 1 19 ? 9.414 0.458 13.742 1 98.31 19 ALA B CA 1
ATOM 1254 C C . ALA B 1 19 ? 9.578 0.381 12.227 1 98.31 19 ALA B C 1
ATOM 1256 O O . ALA B 1 19 ? 10.25 -0.515 11.711 1 98.31 19 ALA B O 1
ATOM 1257 N N . LEU B 1 20 ? 8.922 1.317 11.531 1 98.62 20 LEU B N 1
ATOM 1258 C CA . LEU B 1 20 ? 9.062 1.351 10.078 1 98.62 20 LEU B CA 1
ATOM 1259 C C . LEU B 1 20 ? 10.523 1.525 9.68 1 98.62 20 LEU B C 1
ATOM 1261 O O . LEU B 1 20 ? 10.992 0.871 8.742 1 98.62 20 LEU B O 1
ATOM 1265 N N . GLY B 1 21 ? 11.188 2.467 10.359 1 98.56 21 GLY B N 1
ATOM 1266 C CA . GLY B 1 21 ? 12.602 2.668 10.078 1 98.56 21 GLY B CA 1
ATOM 1267 C C . GLY B 1 21 ? 13.43 1.414 10.266 1 98.56 21 GLY B C 1
ATOM 1268 O O . GLY B 1 21 ? 14.258 1.075 9.422 1 98.56 21 GLY B O 1
ATOM 1269 N N . LEU B 1 22 ? 13.211 0.708 11.32 1 98.75 22 LEU B N 1
ATOM 1270 C CA . LEU B 1 22 ? 13.977 -0.502 11.609 1 98.75 22 LEU B CA 1
ATOM 1271 C C . LEU B 1 22 ? 13.656 -1.601 10.602 1 98.75 22 LEU B C 1
ATOM 1273 O O . LEU B 1 22 ? 14.531 -2.385 10.234 1 98.75 22 LEU B O 1
ATOM 1277 N N . LEU B 1 23 ? 12.438 -1.661 10.188 1 98.81 23 LEU B N 1
ATOM 1278 C CA . LEU B 1 23 ? 12.062 -2.639 9.172 1 98.81 23 LEU B CA 1
ATOM 1279 C C . LEU B 1 23 ? 12.773 -2.348 7.852 1 98.81 23 LEU B C 1
ATOM 1281 O O . LEU B 1 23 ? 13.25 -3.27 7.18 1 98.81 23 LEU B O 1
ATOM 1285 N N . TRP B 1 24 ? 12.852 -1.046 7.504 1 98.88 24 TRP B N 1
ATOM 1286 C CA . TRP B 1 24 ? 13.578 -0.673 6.289 1 98.88 24 TRP B CA 1
ATOM 1287 C C . TRP B 1 24 ? 15.055 -1.036 6.402 1 98.88 24 TRP B C 1
ATOM 1289 O O . TRP B 1 24 ? 15.633 -1.58 5.461 1 98.88 24 TRP B O 1
ATOM 1299 N N . ILE B 1 25 ? 15.656 -0.718 7.52 1 98.81 25 ILE B N 1
ATOM 1300 C CA . ILE B 1 25 ? 17.062 -1.048 7.734 1 98.81 25 ILE B CA 1
ATOM 1301 C C . ILE B 1 25 ? 17.25 -2.559 7.637 1 98.81 25 ILE B C 1
ATOM 1303 O O . ILE B 1 25 ? 18.203 -3.029 6.996 1 98.81 25 ILE B O 1
ATOM 1307 N N . ASN B 1 26 ? 16.406 -3.291 8.273 1 98.69 26 ASN B N 1
ATOM 1308 C CA . ASN B 1 26 ? 16.484 -4.746 8.203 1 98.69 26 ASN B CA 1
ATOM 1309 C C . ASN B 1 26 ? 16.375 -5.242 6.762 1 98.69 26 ASN B C 1
ATOM 1311 O O . ASN B 1 26 ? 17.141 -6.121 6.344 1 98.69 26 ASN B O 1
ATOM 1315 N N . GLU B 1 27 ? 15.414 -4.715 5.957 1 98.38 27 GLU B N 1
ATOM 1316 C CA . GLU B 1 27 ? 15.266 -5.094 4.555 1 98.38 27 GLU B CA 1
ATOM 1317 C C . GLU B 1 27 ? 16.547 -4.828 3.775 1 98.38 27 GLU B C 1
ATOM 1319 O O . GLU B 1 27 ? 17 -5.668 2.992 1 98.38 27 GLU B O 1
ATOM 1324 N N . GLY B 1 28 ? 17.109 -3.617 3.963 1 98.19 28 GLY B N 1
ATOM 1325 C CA . GLY B 1 28 ? 18.359 -3.281 3.289 1 98.19 28 GLY B CA 1
ATOM 1326 C C . GLY B 1 28 ? 19.516 -4.18 3.688 1 98.19 28 GLY B C 1
ATOM 1327 O O . GLY B 1 28 ? 20.281 -4.633 2.834 1 98.19 28 GLY B O 1
ATOM 1328 N N . LEU B 1 29 ? 19.641 -4.488 4.965 1 97.81 29 LEU B N 1
ATOM 1329 C CA . LEU B 1 29 ? 20.734 -5.305 5.469 1 97.81 29 LEU B CA 1
ATOM 1330 C C . LEU B 1 29 ? 20.625 -6.746 4.98 1 97.81 29 LEU B C 1
ATOM 1332 O O . LEU B 1 29 ? 21.625 -7.406 4.727 1 97.81 29 LEU B O 1
ATOM 1336 N N . ILE B 1 30 ? 19.438 -7.266 4.934 1 97.5 30 ILE B N 1
ATOM 1337 C CA . ILE B 1 30 ? 19.219 -8.602 4.387 1 97.5 30 ILE B CA 1
ATOM 1338 C C . ILE B 1 30 ? 19.719 -8.656 2.945 1 97.5 30 ILE B C 1
ATOM 1340 O O . ILE B 1 30 ? 20.375 -9.625 2.551 1 97.5 30 ILE B O 1
ATOM 1344 N N . LYS B 1 31 ? 19.453 -7.57 2.215 1 97.62 31 LYS B N 1
ATOM 1345 C CA . LYS B 1 31 ? 19.922 -7.535 0.834 1 97.62 31 LYS B CA 1
ATOM 1346 C C . LYS B 1 31 ? 21.453 -7.488 0.775 1 97.62 31 LYS B C 1
ATOM 1348 O O . LYS B 1 31 ? 22.062 -8.188 -0.031 1 97.62 31 LYS B O 1
ATOM 1353 N N . TYR B 1 32 ? 22.031 -6.738 1.64 1 96.38 32 TYR B N 1
ATOM 1354 C CA . TYR B 1 32 ? 23.484 -6.668 1.683 1 96.38 32 TYR B CA 1
ATOM 1355 C C . TYR B 1 32 ? 24.094 -8.016 2.053 1 96.38 32 TYR B C 1
ATOM 1357 O O . TYR B 1 32 ? 25.031 -8.492 1.402 1 96.38 32 TYR B O 1
ATOM 1365 N N . ARG B 1 33 ? 23.531 -8.625 2.988 1 97.12 33 ARG B N 1
ATOM 1366 C CA . ARG B 1 33 ? 24.047 -9.898 3.477 1 97.12 33 ARG B CA 1
ATOM 1367 C C . ARG B 1 33 ? 23.875 -11 2.43 1 97.12 33 ARG B C 1
ATOM 1369 O O . ARG B 1 33 ? 24.688 -11.914 2.354 1 97.12 33 ARG B O 1
ATOM 1376 N N . ALA B 1 34 ? 22.875 -10.898 1.608 1 97 34 ALA B N 1
ATOM 1377 C CA . ALA B 1 34 ? 22.578 -11.914 0.596 1 97 34 ALA B CA 1
ATOM 1378 C C . ALA B 1 34 ? 23.375 -11.648 -0.685 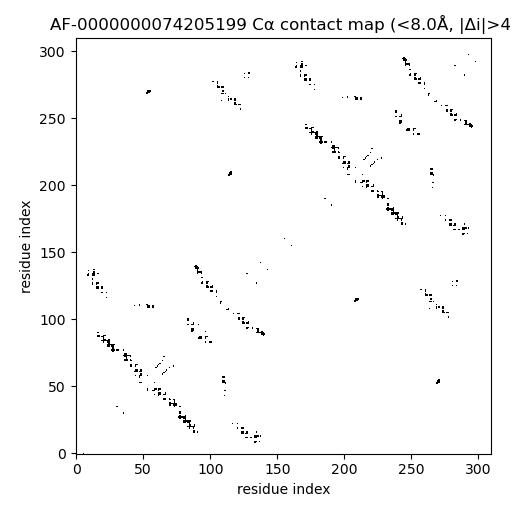1 97 34 ALA B C 1
ATOM 1380 O O . ALA B 1 34 ? 23.297 -12.43 -1.637 1 97 34 ALA B O 1
ATOM 1381 N N . GLY B 1 35 ? 24.156 -10.531 -0.723 1 96.81 35 GLY B N 1
ATOM 1382 C CA . GLY B 1 35 ? 24.875 -10.188 -1.931 1 96.81 35 GLY B CA 1
ATOM 1383 C C . GLY B 1 35 ? 23.984 -9.711 -3.057 1 96.81 35 GLY B C 1
ATOM 1384 O O . GLY B 1 35 ? 24.25 -9.984 -4.227 1 96.81 35 GLY B O 1
ATOM 1385 N N . PHE B 1 36 ? 22.875 -9.062 -2.631 1 96.44 36 PHE B N 1
ATOM 1386 C CA . PHE B 1 36 ? 21.922 -8.5 -3.59 1 96.44 36 PHE B CA 1
ATOM 1387 C C . PHE B 1 36 ? 22.625 -7.551 -4.551 1 96.44 36 PHE B C 1
ATOM 1389 O O . PHE B 1 36 ? 23.438 -6.715 -4.129 1 96.44 36 PHE B O 1
ATOM 1396 N N . GLY B 1 37 ? 22.344 -7.672 -5.832 1 96.88 37 GLY B N 1
ATOM 1397 C CA . GLY B 1 37 ? 22.984 -6.82 -6.82 1 96.88 37 GLY B CA 1
ATOM 1398 C C . GLY B 1 37 ? 22.344 -6.922 -8.195 1 96.88 37 GLY B C 1
ATOM 1399 O O . GLY B 1 37 ? 21.125 -6.992 -8.312 1 96.88 37 GLY B O 1
ATOM 1400 N N . ASP B 1 38 ? 23.188 -6.797 -9.148 1 97.44 38 ASP B N 1
ATOM 1401 C CA . ASP B 1 38 ? 22.781 -6.77 -10.555 1 97.44 38 ASP B CA 1
ATOM 1402 C C . ASP B 1 38 ? 21.922 -7.984 -10.906 1 97.44 38 ASP B C 1
ATOM 1404 O O . ASP B 1 38 ? 20.859 -7.844 -11.5 1 97.44 38 ASP B O 1
ATOM 1408 N N . ALA B 1 39 ? 22.359 -9.125 -10.516 1 97.69 39 ALA B N 1
ATOM 1409 C CA . ALA B 1 39 ? 21.688 -10.375 -10.859 1 97.69 39 ALA B CA 1
ATOM 1410 C C . ALA B 1 39 ? 20.297 -10.43 -10.25 1 97.69 39 ALA B C 1
ATOM 1412 O O . ALA B 1 39 ? 19.359 -10.953 -10.867 1 97.69 39 ALA B O 1
ATOM 1413 N N . ASP B 1 40 ? 20.141 -9.961 -9.078 1 97.81 40 ASP B N 1
ATOM 1414 C CA . ASP B 1 40 ? 18.859 -9.969 -8.398 1 97.81 40 ASP B CA 1
ATOM 1415 C C . ASP B 1 40 ? 17.859 -9.047 -9.102 1 97.81 40 ASP B C 1
ATOM 1417 O O . ASP B 1 40 ? 16.688 -9.406 -9.266 1 97.81 40 ASP B O 1
ATOM 1421 N N . ILE B 1 41 ? 18.312 -7.879 -9.484 1 97.62 41 ILE B N 1
ATOM 1422 C CA . ILE B 1 41 ? 17.453 -6.93 -10.188 1 97.62 41 ILE B CA 1
ATOM 1423 C C . ILE B 1 41 ? 17.062 -7.492 -11.547 1 97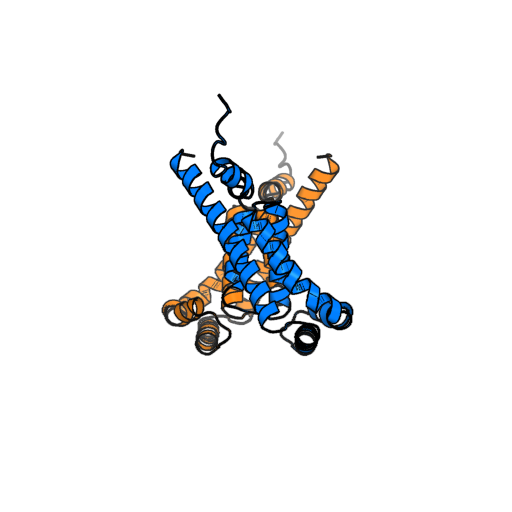.62 41 ILE B C 1
ATOM 1425 O O . ILE B 1 41 ? 15.922 -7.332 -11.992 1 97.62 41 ILE B O 1
ATOM 1429 N N . ARG B 1 42 ? 17.969 -8.117 -12.195 1 97.75 42 ARG B N 1
ATOM 1430 C CA . ARG B 1 42 ? 17.656 -8.734 -13.477 1 97.75 42 ARG B CA 1
ATOM 1431 C C . ARG B 1 42 ? 16.578 -9.812 -13.32 1 97.75 42 ARG B C 1
ATOM 1433 O O . ARG B 1 42 ? 15.688 -9.922 -14.148 1 97.75 42 ARG B O 1
ATOM 1440 N N . LEU B 1 43 ? 16.766 -10.57 -12.305 1 97.06 43 LEU B N 1
ATOM 1441 C CA . LEU B 1 43 ? 15.766 -11.594 -12.031 1 97.06 43 LEU B CA 1
ATOM 1442 C C . LEU B 1 43 ? 14.391 -10.977 -11.852 1 97.06 43 LEU B C 1
ATOM 1444 O O . LEU B 1 43 ? 13.398 -11.484 -12.375 1 97.06 43 LEU B O 1
ATOM 1448 N N . VAL B 1 44 ? 14.305 -9.914 -11.07 1 97.12 44 VAL B N 1
ATOM 1449 C CA . VAL B 1 44 ? 13.039 -9.219 -10.844 1 97.12 44 VAL B CA 1
ATOM 1450 C C . VAL B 1 44 ? 12.508 -8.672 -12.172 1 97.12 44 VAL B C 1
ATOM 1452 O O . VAL B 1 44 ? 11.32 -8.82 -12.477 1 97.12 44 VAL B O 1
ATOM 1455 N N . ALA B 1 45 ? 13.367 -8.07 -12.938 1 97.75 45 ALA B N 1
ATOM 1456 C CA . ALA B 1 45 ? 12.969 -7.473 -14.203 1 97.75 45 ALA B CA 1
ATOM 1457 C C . ALA B 1 45 ? 12.469 -8.539 -15.18 1 97.75 45 ALA B C 1
ATOM 1459 O O . ALA B 1 45 ? 11.414 -8.367 -15.805 1 97.75 45 ALA B O 1
ATOM 1460 N N . ASP B 1 46 ? 13.188 -9.625 -15.273 1 97.69 46 ASP B N 1
ATOM 1461 C CA . ASP B 1 46 ? 12.797 -10.711 -16.172 1 97.69 46 ASP B CA 1
ATOM 1462 C C . ASP B 1 46 ? 11.492 -11.352 -15.711 1 97.69 46 ASP B C 1
ATOM 1464 O O . ASP B 1 46 ? 10.617 -11.656 -16.531 1 97.69 46 ASP B O 1
ATOM 1468 N N . GLY B 1 47 ? 11.43 -11.578 -14.414 1 97.12 47 GLY B N 1
ATOM 1469 C CA . GLY B 1 47 ? 10.195 -12.117 -13.867 1 97.12 47 GLY B CA 1
ATOM 1470 C C . GLY B 1 47 ? 8.992 -11.227 -14.117 1 97.12 47 GLY B C 1
ATOM 1471 O O . GLY B 1 47 ? 7.914 -11.719 -14.453 1 97.12 47 GLY B O 1
ATOM 1472 N N . ALA B 1 48 ? 9.18 -9.961 -13.953 1 96.69 48 ALA B N 1
ATOM 1473 C CA . ALA B 1 48 ? 8.109 -8.992 -14.172 1 96.69 48 ALA B CA 1
ATOM 1474 C C . ALA B 1 48 ? 7.695 -8.961 -15.641 1 96.69 48 ALA B C 1
ATOM 1476 O O . ALA B 1 48 ? 6.504 -8.883 -15.961 1 96.69 48 ALA B O 1
ATOM 1477 N N . ALA B 1 49 ? 8.609 -9.062 -16.484 1 94.75 49 ALA B N 1
ATOM 1478 C CA . ALA B 1 49 ? 8.344 -9.016 -17.922 1 94.75 49 ALA B CA 1
ATOM 1479 C C . ALA B 1 49 ? 7.586 -10.258 -18.375 1 94.75 49 ALA B C 1
ATOM 1481 O O . ALA B 1 49 ? 6.77 -10.195 -19.297 1 94.75 49 ALA B O 1
ATOM 1482 N N . ALA B 1 50 ? 7.805 -11.312 -17.672 1 95.25 50 ALA B N 1
ATOM 1483 C CA . ALA B 1 50 ? 7.262 -12.594 -18.125 1 95.25 50 ALA B CA 1
ATOM 1484 C C . ALA B 1 50 ? 5.934 -12.898 -17.438 1 95.25 50 ALA B C 1
ATOM 1486 O O . ALA B 1 50 ? 5.199 -13.789 -17.859 1 95.25 50 ALA B O 1
ATOM 1487 N N . SER B 1 51 ? 5.668 -12.148 -16.438 1 96 51 SER B N 1
ATOM 1488 C CA . SER B 1 51 ? 4.523 -12.492 -15.602 1 96 51 SER B CA 1
ATOM 1489 C C . SER B 1 51 ? 3.264 -11.766 -16.062 1 96 51 SER B C 1
ATOM 1491 O O . SER B 1 51 ? 3.262 -10.539 -16.188 1 96 51 SER B O 1
ATOM 1493 N N . SER B 1 52 ? 2.15 -12.484 -16.156 1 95.75 52 SER B N 1
ATOM 1494 C CA . SER B 1 52 ? 0.874 -11.883 -16.531 1 95.75 52 SER B CA 1
ATOM 1495 C C . SER B 1 52 ? 0.239 -11.164 -15.336 1 95.75 52 SER B C 1
ATOM 1497 O O . SER B 1 52 ? -0.699 -10.383 -15.508 1 95.75 52 SER B O 1
ATOM 1499 N N . ARG B 1 53 ? 0.771 -11.391 -14.148 1 95.75 53 ARG B N 1
ATOM 1500 C CA . ARG B 1 53 ? 0.26 -10.758 -12.938 1 95.75 53 ARG B CA 1
ATOM 1501 C C . ARG B 1 53 ? 0.744 -9.312 -12.836 1 95.75 53 ARG B C 1
ATOM 1503 O O . ARG B 1 53 ? 0.071 -8.469 -12.242 1 95.75 53 ARG B O 1
ATOM 1510 N N . VAL B 1 54 ? 1.87 -9.055 -13.453 1 97.88 54 VAL B N 1
ATOM 1511 C CA . VAL B 1 54 ? 2.518 -7.754 -13.305 1 97.88 54 VAL B CA 1
ATOM 1512 C C . VAL B 1 54 ? 1.848 -6.73 -14.219 1 97.88 54 VAL B C 1
ATOM 1514 O O . VAL B 1 54 ? 1.66 -6.988 -15.414 1 97.88 54 VAL B O 1
ATOM 1517 N N . PRO B 1 55 ? 1.48 -5.598 -13.617 1 97.94 55 PRO B N 1
ATOM 1518 C CA . PRO B 1 55 ? 0.815 -4.57 -14.422 1 97.94 55 PRO B CA 1
ATOM 1519 C C . PRO B 1 55 ? 1.666 -4.098 -15.602 1 97.94 55 PRO B C 1
ATOM 1521 O O . PRO B 1 55 ? 2.889 -3.992 -15.477 1 97.94 55 PRO B O 1
ATOM 1524 N N . GLY B 1 56 ? 0.989 -3.67 -16.625 1 97.88 56 GLY B N 1
ATOM 1525 C CA . GLY B 1 56 ? 1.664 -3.227 -17.844 1 97.88 56 GLY B CA 1
ATOM 1526 C C . GLY B 1 56 ? 2.637 -2.088 -17.594 1 97.88 56 GLY B C 1
ATOM 1527 O O . GLY B 1 56 ? 3.74 -2.078 -18.156 1 97.88 56 GLY B O 1
ATOM 1528 N N . TYR B 1 57 ? 2.199 -1.2 -16.844 1 97.12 57 TYR B N 1
ATOM 1529 C CA . TYR B 1 57 ? 3.07 -0.055 -16.594 1 97.12 57 TYR B CA 1
ATOM 1530 C C . TYR B 1 57 ? 4.375 -0.491 -15.945 1 97.12 57 TYR B C 1
ATOM 1532 O O . TYR B 1 57 ? 5.422 0.124 -16.156 1 97.12 57 TYR B O 1
ATOM 1540 N N . PHE B 1 58 ? 4.359 -1.527 -15.102 1 98.25 58 PHE B N 1
ATOM 1541 C CA . PHE B 1 58 ? 5.602 -1.984 -14.484 1 98.25 58 PHE B CA 1
ATOM 1542 C C . PHE B 1 58 ? 6.387 -2.871 -15.445 1 98.25 58 PHE B C 1
ATOM 1544 O O . PHE B 1 58 ? 7.617 -2.912 -15.398 1 98.25 58 PHE B O 1
ATOM 1551 N N . GLN B 1 59 ? 5.699 -3.557 -16.312 1 98.06 59 GLN B N 1
ATOM 1552 C CA . GLN B 1 59 ? 6.41 -4.32 -17.328 1 98.06 59 GLN B CA 1
ATOM 1553 C C . GLN B 1 59 ? 7.262 -3.404 -18.203 1 98.06 59 GLN B C 1
ATOM 1555 O O . GLN B 1 59 ? 8.406 -3.727 -18.516 1 98.06 59 GLN B O 1
ATOM 1560 N N . VAL B 1 60 ? 6.668 -2.291 -18.562 1 97.38 60 VAL B N 1
ATOM 1561 C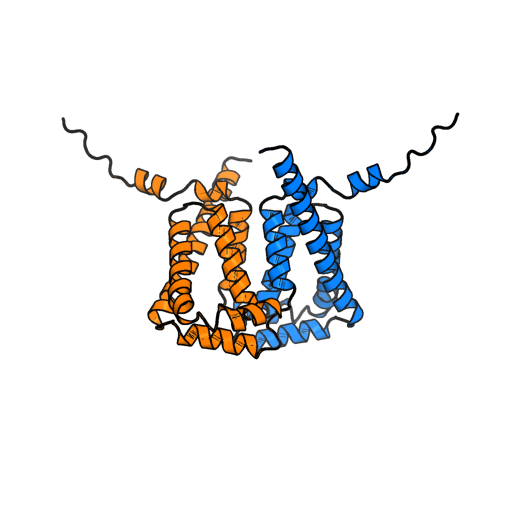 CA . VAL B 1 60 ? 7.391 -1.314 -19.375 1 97.38 60 VAL B CA 1
ATOM 1562 C C . VAL B 1 60 ? 8.594 -0.79 -18.594 1 97.38 60 VAL B C 1
ATOM 1564 O O . VAL B 1 60 ? 9.695 -0.679 -19.141 1 97.38 60 VAL B O 1
ATOM 1567 N N . PHE B 1 61 ? 8.422 -0.497 -17.375 1 98.06 61 PHE B N 1
ATOM 1568 C CA . PHE B 1 61 ? 9.5 -0.024 -16.516 1 98.06 61 PHE B CA 1
ATOM 1569 C C . PHE B 1 61 ? 10.578 -1.089 -16.359 1 98.06 61 PHE B C 1
ATOM 1571 O O . PHE B 1 61 ? 11.766 -0.789 -16.453 1 98.06 61 PHE B O 1
ATOM 1578 N N . ALA B 1 62 ? 10.18 -2.299 -16.125 1 97.5 62 ALA B N 1
ATOM 1579 C CA . ALA B 1 62 ? 11.109 -3.412 -15.945 1 97.5 62 ALA B CA 1
ATOM 1580 C C . ALA B 1 62 ? 11.953 -3.613 -17.203 1 97.5 62 ALA B C 1
ATOM 1582 O O . ALA B 1 62 ? 13.172 -3.783 -17.109 1 97.5 62 ALA B O 1
ATOM 1583 N N . GLU B 1 63 ? 11.359 -3.529 -18.312 1 97.38 63 GLU B N 1
ATOM 1584 C CA . GLU B 1 63 ? 12.016 -3.826 -19.594 1 97.38 63 GLU B CA 1
ATOM 1585 C C . GLU B 1 63 ? 12.906 -2.672 -20.031 1 97.38 63 GLU B C 1
ATOM 1587 O O . GLU B 1 63 ? 13.969 -2.893 -20.609 1 97.38 63 GLU B O 1
ATOM 1592 N N . ASN B 1 64 ? 12.477 -1.42 -19.641 1 97.75 64 ASN B N 1
ATOM 1593 C CA . ASN B 1 64 ? 13.156 -0.281 -20.25 1 97.75 64 ASN B CA 1
ATOM 1594 C C . ASN B 1 64 ? 14.055 0.432 -19.234 1 97.75 64 ASN B C 1
ATOM 1596 O O . ASN B 1 64 ? 14.938 1.204 -19.625 1 97.75 64 ASN B O 1
ATOM 1600 N N . VAL B 1 65 ? 13.859 0.174 -18.031 1 97.69 65 VAL B N 1
ATOM 1601 C CA . VAL B 1 65 ? 14.641 0.915 -17.047 1 97.69 65 VAL B CA 1
ATOM 1602 C C . VAL B 1 65 ? 15.312 -0.06 -16.078 1 97.69 65 VAL B C 1
ATOM 1604 O O . VAL B 1 65 ? 16.547 -0.131 -16.016 1 97.69 65 VAL B O 1
ATOM 1607 N N . LEU B 1 66 ? 14.555 -0.872 -15.422 1 97.62 66 LEU B N 1
ATOM 1608 C CA . LEU B 1 66 ? 15.062 -1.752 -14.375 1 97.62 66 LEU B CA 1
ATOM 1609 C C . LEU B 1 66 ? 16.062 -2.748 -14.938 1 97.62 66 LEU B C 1
ATOM 1611 O O . LEU B 1 66 ? 17.156 -2.914 -14.391 1 97.62 66 LEU B O 1
ATOM 1615 N N . GLY B 1 67 ? 15.719 -3.406 -15.992 1 97.5 67 GLY B N 1
ATOM 1616 C CA . GLY B 1 67 ? 16.578 -4.387 -16.625 1 97.5 67 GLY B CA 1
ATOM 1617 C C . GLY B 1 67 ? 17.875 -3.795 -17.141 1 97.5 67 GLY B C 1
ATOM 1618 O O . GLY B 1 67 ? 18.969 -4.164 -16.672 1 97.5 67 GLY B O 1
ATOM 1619 N N . PRO B 1 68 ? 17.781 -2.754 -18 1 98.19 68 PRO B N 1
ATOM 1620 C CA . PRO B 1 68 ? 18.984 -2.15 -18.578 1 98.19 68 PRO B CA 1
ATOM 1621 C C . PRO B 1 68 ? 19.875 -1.473 -17.531 1 98.19 68 PRO B C 1
ATOM 1623 O O . PRO B 1 68 ? 21.094 -1.414 -17.688 1 98.19 68 PRO B O 1
ATOM 1626 N N . ALA B 1 69 ? 19.25 -1.033 -16.453 1 98.38 69 ALA B N 1
ATOM 1627 C CA . ALA B 1 69 ? 20 -0.352 -15.406 1 98.38 69 ALA B CA 1
ATOM 1628 C C . ALA B 1 69 ? 20.109 -1.215 -14.156 1 98.38 69 ALA B C 1
ATOM 1630 O O . ALA B 1 69 ? 20.141 -0.697 -13.031 1 98.38 69 ALA B O 1
ATOM 1631 N N . SER B 1 70 ? 20.156 -2.498 -14.367 1 98.25 70 SER B N 1
ATOM 1632 C CA . SER B 1 70 ? 20.109 -3.434 -13.242 1 98.25 70 SER B CA 1
ATOM 1633 C C . SER B 1 70 ? 21.312 -3.252 -12.32 1 98.25 70 SER B C 1
ATOM 1635 O O . SER B 1 70 ? 21.188 -3.393 -11.102 1 98.25 70 SER B O 1
ATOM 1637 N N . GLY B 1 71 ? 22.453 -2.98 -12.828 1 97.81 71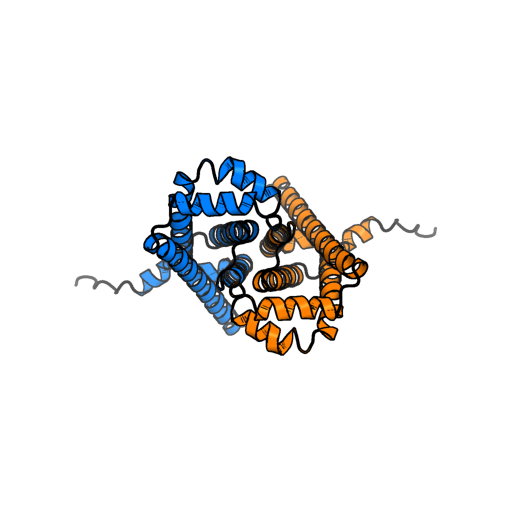 GLY B N 1
ATOM 1638 C CA . GLY B 1 71 ? 23.609 -2.727 -11.984 1 97.81 71 GLY B CA 1
ATOM 1639 C C . GLY B 1 71 ? 23.406 -1.558 -11.039 1 97.81 71 GLY B C 1
ATOM 1640 O O . GLY B 1 71 ? 23.734 -1.65 -9.852 1 97.81 71 GLY B O 1
ATOM 1641 N N . LEU B 1 72 ? 22.906 -0.502 -11.562 1 98.06 72 LEU B N 1
ATOM 1642 C CA . LEU B 1 72 ? 22.641 0.688 -10.758 1 98.06 72 LEU B CA 1
ATOM 1643 C C . LEU B 1 72 ? 21.594 0.399 -9.688 1 98.06 72 LEU B C 1
ATOM 1645 O O . LEU B 1 72 ? 21.781 0.744 -8.516 1 98.06 72 LEU B O 1
ATOM 1649 N N . PHE B 1 73 ? 20.5 -0.233 -10.07 1 98.25 73 PHE B N 1
ATOM 1650 C CA . PHE B 1 73 ? 19.422 -0.488 -9.133 1 98.25 73 PHE B CA 1
ATOM 1651 C C . PHE B 1 73 ? 19.859 -1.5 -8.078 1 98.25 73 PHE B C 1
ATOM 1653 O O . PHE B 1 73 ? 19.359 -1.47 -6.941 1 98.25 73 PHE B O 1
ATOM 1660 N N . GLY B 1 74 ? 20.75 -2.414 -8.461 1 98.06 74 GLY B N 1
ATOM 1661 C CA . GLY B 1 74 ? 21.281 -3.361 -7.5 1 98.06 74 GLY B CA 1
ATOM 1662 C C . GLY B 1 74 ? 21.953 -2.691 -6.312 1 98.06 74 GLY B C 1
ATOM 1663 O O . GLY B 1 74 ? 21.906 -3.209 -5.195 1 98.06 74 GLY B O 1
ATOM 1664 N N . VAL B 1 75 ? 22.531 -1.543 -6.5 1 97.44 75 VAL B N 1
ATOM 1665 C CA . VAL B 1 75 ? 23.203 -0.793 -5.449 1 97.44 75 VAL B CA 1
ATOM 1666 C C . VAL B 1 75 ? 22.234 0.191 -4.809 1 97.44 75 VAL B C 1
ATOM 1668 O O . VAL B 1 75 ? 22.219 0.358 -3.586 1 97.44 75 VAL B O 1
ATOM 1671 N N . LEU B 1 76 ? 21.422 0.715 -5.59 1 97.94 76 LEU B N 1
ATOM 1672 C CA . LEU B 1 76 ? 20.547 1.814 -5.18 1 97.94 76 LEU B CA 1
ATOM 1673 C C . LEU B 1 76 ? 19.453 1.319 -4.246 1 97.94 76 LEU B C 1
ATOM 1675 O O . LEU B 1 76 ? 19.078 2.02 -3.305 1 97.94 76 LEU B O 1
ATOM 1679 N N . MET B 1 77 ? 18.922 0.145 -4.52 1 98.25 77 MET B N 1
ATOM 1680 C CA . MET B 1 77 ? 17.75 -0.295 -3.779 1 98.25 77 MET B CA 1
ATOM 1681 C C . MET B 1 77 ? 18.078 -0.546 -2.314 1 98.25 77 MET B C 1
ATOM 1683 O O . MET B 1 77 ? 17.438 0.008 -1.42 1 98.25 77 MET B O 1
ATOM 1687 N N . PRO B 1 78 ? 19.109 -1.377 -2.035 1 98.38 78 PRO B N 1
ATOM 1688 C CA . PRO B 1 78 ? 19.422 -1.527 -0.612 1 98.38 78 PRO B CA 1
ATOM 1689 C C . PRO B 1 78 ? 19.859 -0.215 0.038 1 98.38 78 PRO B C 1
ATOM 1691 O O . PRO B 1 78 ? 19.578 0.015 1.218 1 98.38 78 PRO B O 1
ATOM 1694 N N . LEU B 1 79 ? 20.547 0.674 -0.661 1 98.44 79 LEU B N 1
ATOM 1695 C CA . LEU B 1 79 ? 20.922 1.984 -0.148 1 98.44 79 LEU B CA 1
ATOM 1696 C C . LEU B 1 79 ? 19.703 2.82 0.188 1 98.44 79 LEU B C 1
ATOM 1698 O O . LEU B 1 79 ? 19.656 3.488 1.224 1 98.44 79 LEU B O 1
ATOM 1702 N N . LEU B 1 80 ? 18.766 2.785 -0.728 1 98.69 80 LEU B N 1
ATOM 1703 C CA . LEU B 1 80 ? 17.516 3.498 -0.506 1 98.69 80 LEU B CA 1
ATOM 1704 C C . LEU B 1 80 ? 16.812 2.988 0.75 1 98.69 80 LEU B C 1
ATOM 1706 O O . LEU B 1 80 ? 16.359 3.781 1.574 1 98.69 80 LEU B O 1
ATOM 1710 N N . GLU B 1 81 ? 16.75 1.719 0.885 1 98.81 81 GLU B N 1
ATOM 1711 C CA . GLU B 1 81 ? 16.062 1.108 2.02 1 98.81 81 GLU B CA 1
ATOM 1712 C C . GLU B 1 81 ? 16.734 1.497 3.34 1 98.81 81 GLU B C 1
ATOM 1714 O O . GLU B 1 81 ? 16.047 1.928 4.277 1 98.81 81 GLU B O 1
ATOM 1719 N N . VAL B 1 82 ? 17.984 1.388 3.396 1 98.75 82 VAL B N 1
ATOM 1720 C CA . VAL B 1 82 ? 18.719 1.769 4.609 1 98.75 82 VAL B CA 1
ATOM 1721 C C . VAL B 1 82 ? 18.562 3.27 4.844 1 98.75 82 VAL B C 1
ATOM 1723 O O . VAL B 1 82 ? 18.375 3.709 5.98 1 98.75 82 VAL B O 1
ATOM 1726 N N . GLY B 1 83 ? 18.688 4.043 3.793 1 98.56 83 GLY B N 1
ATOM 1727 C CA . GLY B 1 83 ? 18.516 5.484 3.9 1 98.56 83 GLY B CA 1
ATOM 1728 C C . GLY B 1 83 ? 17.156 5.883 4.453 1 98.56 83 GLY B C 1
ATOM 1729 O O . GLY B 1 83 ? 17.078 6.73 5.34 1 98.56 83 GLY B O 1
ATOM 1730 N N . LEU B 1 84 ? 16.062 5.262 3.889 1 98.75 84 LEU B N 1
ATOM 1731 C CA . LEU B 1 84 ? 14.727 5.496 4.418 1 98.75 84 LEU B CA 1
ATOM 1732 C C . LEU B 1 84 ? 14.664 5.16 5.902 1 98.75 84 LEU B C 1
ATOM 1734 O O . LEU B 1 84 ? 14.102 5.922 6.695 1 98.75 84 LEU B O 1
ATOM 1738 N N . GLY B 1 85 ? 15.25 4.027 6.227 1 98.69 85 GLY B N 1
ATOM 1739 C CA . GLY B 1 85 ? 15.242 3.58 7.613 1 98.69 85 GLY B CA 1
ATOM 1740 C C . GLY B 1 85 ? 15.938 4.539 8.555 1 98.69 85 GLY B C 1
ATOM 1741 O O . GLY B 1 85 ? 15.391 4.902 9.602 1 98.69 85 GLY B O 1
ATOM 1742 N N . VAL B 1 86 ? 17.094 4.973 8.203 1 98.06 86 VAL B N 1
ATOM 1743 C CA . VAL B 1 86 ? 17.906 5.871 9.031 1 98.06 86 VAL B CA 1
ATOM 1744 C C . VAL B 1 86 ? 17.172 7.203 9.203 1 98.06 86 VAL B C 1
ATOM 1746 O O . VAL B 1 86 ? 17.109 7.746 10.312 1 98.06 86 VAL B O 1
ATOM 1749 N N . ALA B 1 87 ? 16.656 7.691 8.102 1 97.12 87 ALA B N 1
ATOM 1750 C CA . ALA B 1 87 ? 15.922 8.953 8.164 1 97.12 87 ALA B CA 1
ATOM 1751 C C . ALA B 1 87 ? 14.727 8.852 9.102 1 97.12 87 ALA B C 1
ATOM 1753 O O . ALA B 1 87 ? 14.461 9.773 9.875 1 97.12 87 ALA B O 1
ATOM 1754 N N . LEU B 1 88 ? 14.039 7.754 9.07 1 97.44 88 LEU B N 1
ATOM 1755 C CA . LEU B 1 88 ? 12.859 7.559 9.906 1 97.44 88 LEU B CA 1
ATOM 1756 C C . LEU B 1 88 ? 13.242 7.406 11.367 1 97.44 88 LEU B C 1
ATOM 1758 O O . LEU B 1 88 ? 12.594 7.977 12.25 1 97.44 88 LEU B O 1
ATOM 1762 N N . VAL B 1 89 ? 14.258 6.629 11.609 1 96.25 89 VAL B N 1
ATOM 1763 C CA . VAL B 1 89 ? 14.711 6.461 12.984 1 96.25 89 VAL B CA 1
ATOM 1764 C C . VAL B 1 89 ? 15.172 7.801 13.547 1 96.25 89 VAL B C 1
ATOM 1766 O O . VAL B 1 89 ? 14.883 8.133 14.703 1 96.25 89 VAL B O 1
ATOM 1769 N N . ALA B 1 90 ? 15.828 8.633 12.727 1 93.81 90 ALA B N 1
ATOM 1770 C CA . ALA B 1 90 ? 16.344 9.938 13.148 1 93.81 90 ALA B CA 1
ATOM 1771 C C . ALA B 1 90 ? 15.203 10.961 13.242 1 93.81 90 ALA B C 1
ATOM 1773 O O . ALA B 1 90 ? 15.352 12 13.875 1 93.81 90 ALA B O 1
ATOM 1774 N N . GLY B 1 91 ? 14.094 10.688 12.602 1 92.25 91 GLY B N 1
ATOM 1775 C CA . GLY B 1 91 ? 12.953 11.594 12.609 1 92.25 91 GLY B CA 1
ATOM 1776 C C . GLY B 1 91 ? 13.148 12.805 11.711 1 92.25 91 GLY B C 1
ATOM 1777 O O . GLY B 1 91 ? 12.68 13.898 12.031 1 92.25 91 GLY B O 1
ATOM 1778 N N . VAL B 1 92 ? 13.891 12.531 10.68 1 90 92 VAL B N 1
ATOM 1779 C CA . VAL B 1 92 ? 14.164 13.625 9.742 1 90 92 VAL B CA 1
ATOM 1780 C C . VAL B 1 92 ? 13.211 13.539 8.555 1 90 92 VAL B C 1
ATOM 1782 O O . VAL B 1 92 ? 13.016 12.469 7.984 1 90 92 VAL B O 1
ATOM 1785 N N . LEU B 1 93 ? 12.562 14.711 8.148 1 92.19 93 LEU B N 1
ATOM 1786 C CA . LEU B 1 93 ? 11.688 14.789 6.984 1 92.19 93 LEU B CA 1
ATOM 1787 C C . LEU B 1 93 ? 10.672 13.648 6.988 1 92.19 93 LEU B C 1
ATOM 1789 O O . LEU B 1 93 ? 10.547 12.922 5.996 1 92.19 93 LEU B O 1
ATOM 1793 N N . THR B 1 94 ? 9.93 13.516 8.094 1 93.75 94 THR B N 1
ATOM 1794 C CA . THR B 1 94 ? 9.086 12.352 8.344 1 93.75 94 THR B CA 1
ATOM 1795 C C . THR B 1 94 ? 8.047 12.188 7.238 1 93.75 94 THR B C 1
ATOM 1797 O O . THR B 1 94 ? 7.91 11.102 6.672 1 93.75 94 THR B O 1
ATOM 1800 N N . LEU B 1 95 ? 7.367 13.25 6.852 1 94.31 95 LEU B N 1
ATOM 1801 C CA . LEU B 1 95 ? 6.309 13.117 5.859 1 94.31 95 LEU B CA 1
ATOM 1802 C C . LEU B 1 95 ? 6.883 12.719 4.504 1 94.31 95 LEU B C 1
ATOM 1804 O O . LEU B 1 95 ? 6.457 11.727 3.912 1 94.31 95 LEU B O 1
ATOM 1808 N N . PRO B 1 96 ? 7.91 13.453 3.9 1 96.81 96 PRO B N 1
ATOM 1809 C CA . PRO B 1 96 ? 8.477 13.047 2.611 1 96.81 96 PRO B CA 1
ATOM 1810 C C . PRO B 1 96 ? 9.039 11.625 2.637 1 96.81 96 PRO B C 1
ATOM 1812 O O . PRO B 1 96 ? 8.93 10.898 1.649 1 96.81 96 PRO B O 1
ATOM 1815 N N . VAL B 1 97 ? 9.617 11.258 3.738 1 97.94 97 VAL B N 1
ATOM 1816 C CA . VAL B 1 97 ? 10.219 9.93 3.838 1 97.94 97 VAL B CA 1
ATOM 1817 C C . VAL B 1 97 ? 9.125 8.867 3.914 1 97.94 97 VAL B C 1
ATOM 1819 O O . VAL B 1 97 ? 9.258 7.793 3.324 1 97.94 97 VAL B O 1
ATOM 1822 N N . ALA B 1 98 ? 8.062 9.141 4.672 1 98.25 98 ALA B N 1
ATOM 1823 C CA . ALA B 1 98 ? 6.918 8.227 4.707 1 98.25 98 ALA B CA 1
ATOM 1824 C C . ALA B 1 98 ? 6.301 8.062 3.32 1 98.25 98 ALA B C 1
ATOM 1826 O O . ALA B 1 98 ? 5.945 6.957 2.918 1 98.25 98 ALA B O 1
ATOM 1827 N N . LEU B 1 99 ? 6.207 9.125 2.59 1 98.44 99 LEU B N 1
ATOM 1828 C CA . LEU B 1 99 ? 5.672 9.07 1.232 1 98.44 99 LEU B CA 1
ATOM 1829 C C . LEU B 1 99 ? 6.602 8.281 0.316 1 98.44 99 LEU B C 1
ATOM 1831 O O . LEU B 1 99 ? 6.137 7.484 -0.507 1 98.44 99 LEU B O 1
ATOM 1835 N N . ALA B 1 100 ? 7.863 8.508 0.477 1 98.69 100 ALA B N 1
ATOM 1836 C CA . ALA B 1 100 ? 8.836 7.738 -0.294 1 98.69 100 ALA B CA 1
ATOM 1837 C C . ALA B 1 100 ? 8.766 6.254 0.052 1 98.69 100 ALA B C 1
ATOM 1839 O O . ALA B 1 100 ? 8.961 5.398 -0.812 1 98.69 100 ALA B O 1
ATOM 1840 N N . SER B 1 101 ? 8.523 5.957 1.314 1 98.88 101 SER B N 1
ATOM 1841 C CA . SER B 1 101 ? 8.336 4.574 1.741 1 98.88 101 SER B CA 1
ATOM 1842 C C . SER B 1 101 ? 7.156 3.926 1.029 1 98.88 101 SER B C 1
ATOM 1844 O O . SER B 1 101 ? 7.273 2.82 0.499 1 98.88 101 SER B O 1
ATOM 1846 N N . VAL B 1 102 ? 6.09 4.605 0.993 1 98.88 102 VAL B N 1
ATOM 1847 C CA . VAL B 1 102 ? 4.902 4.086 0.325 1 98.88 102 VAL B CA 1
ATOM 1848 C C . VAL B 1 102 ? 5.199 3.857 -1.155 1 98.88 102 VAL B C 1
ATOM 1850 O O . VAL B 1 102 ? 4.883 2.801 -1.703 1 98.88 102 VAL B O 1
ATOM 1853 N N . ALA B 1 103 ? 5.836 4.816 -1.797 1 98.81 103 ALA B N 1
ATOM 1854 C CA . ALA B 1 103 ? 6.16 4.703 -3.217 1 98.81 103 ALA B CA 1
ATOM 1855 C C . ALA B 1 103 ? 7.031 3.482 -3.488 1 98.81 103 ALA B C 1
ATOM 1857 O O . ALA B 1 103 ? 6.793 2.744 -4.449 1 98.81 103 ALA B O 1
ATOM 1858 N N . THR B 1 104 ? 7.992 3.293 -2.656 1 98.81 104 THR B N 1
ATOM 1859 C CA . THR B 1 104 ? 8.891 2.156 -2.807 1 98.81 104 THR B CA 1
ATOM 1860 C C . THR B 1 104 ? 8.133 0.841 -2.641 1 98.81 104 THR B C 1
ATOM 1862 O O . THR B 1 104 ? 8.289 -0.076 -3.451 1 98.81 104 THR B O 1
ATOM 1865 N N . LEU B 1 105 ? 7.297 0.771 -1.65 1 98.88 105 LEU B N 1
ATOM 1866 C CA . LEU B 1 105 ? 6.539 -0.443 -1.37 1 98.88 105 LEU B CA 1
ATOM 1867 C C . LEU B 1 105 ? 5.523 -0.714 -2.473 1 98.88 105 LEU B C 1
ATOM 1869 O O . LEU B 1 105 ? 5.262 -1.871 -2.811 1 98.88 105 LEU B O 1
ATOM 1873 N N . LEU B 1 106 ? 4.973 0.323 -3.043 1 98.75 106 LEU B N 1
ATOM 1874 C CA . LEU B 1 106 ? 4.051 0.134 -4.156 1 98.75 106 LEU B CA 1
ATOM 1875 C C . LEU B 1 106 ? 4.781 -0.372 -5.391 1 98.75 106 LEU B C 1
ATOM 1877 O O . LEU B 1 106 ? 4.227 -1.147 -6.176 1 98.75 106 LEU B O 1
ATOM 1881 N N . SER B 1 107 ? 5.992 0.089 -5.539 1 98.31 107 SER B N 1
ATOM 1882 C CA . SER B 1 107 ? 6.793 -0.456 -6.629 1 98.31 107 SER B CA 1
ATOM 1883 C C . SER B 1 107 ? 7.066 -1.942 -6.426 1 98.31 107 SER B C 1
ATOM 1885 O O . SER B 1 107 ? 7.043 -2.721 -7.379 1 98.31 107 SER B O 1
ATOM 1887 N N . TYR B 1 108 ? 7.359 -2.34 -5.16 1 98.38 108 TYR B N 1
ATOM 1888 C CA . TYR B 1 108 ? 7.547 -3.752 -4.852 1 98.38 108 TYR B CA 1
ATOM 1889 C C . TYR B 1 108 ? 6.281 -4.547 -5.133 1 98.38 108 TYR B C 1
ATOM 1891 O O . TYR B 1 108 ? 6.34 -5.641 -5.703 1 98.38 108 TYR B O 1
ATOM 1899 N N . TRP B 1 109 ? 5.176 -3.963 -4.734 1 98.69 109 TRP B N 1
ATOM 1900 C CA . TRP B 1 109 ? 3.91 -4.645 -4.984 1 98.69 109 TRP B CA 1
ATOM 1901 C C . TRP B 1 109 ? 3.65 -4.781 -6.48 1 98.69 109 TRP B C 1
ATOM 1903 O O . TRP B 1 109 ? 3.254 -5.852 -6.949 1 98.69 109 TRP B O 1
ATOM 1913 N N . SER B 1 110 ? 3.922 -3.775 -7.293 1 98.44 110 SER B N 1
ATOM 1914 C CA . SER B 1 110 ? 3.736 -3.797 -8.742 1 98.44 110 SER B CA 1
ATOM 1915 C C . SER B 1 110 ? 4.629 -4.844 -9.398 1 98.44 110 SER B C 1
ATOM 1917 O O . SER B 1 110 ? 4.285 -5.391 -10.445 1 98.44 110 SER B O 1
ATOM 1919 N N . ALA B 1 111 ? 5.73 -5.121 -8.773 1 97.69 111 ALA B N 1
ATOM 1920 C CA . ALA B 1 111 ? 6.66 -6.137 -9.266 1 97.69 111 ALA B CA 1
ATOM 1921 C C . ALA B 1 111 ? 6.25 -7.527 -8.797 1 97.69 111 ALA B C 1
ATOM 1923 O O . ALA B 1 111 ? 7 -8.492 -8.961 1 97.69 111 ALA B O 1
ATOM 1924 N N . ASP B 1 112 ? 5.145 -7.598 -8.133 1 97.44 112 ASP B N 1
ATOM 1925 C CA . ASP B 1 112 ? 4.582 -8.852 -7.629 1 97.44 112 ASP B CA 1
ATOM 1926 C C . ASP B 1 112 ? 5.426 -9.406 -6.484 1 97.44 112 ASP B C 1
ATOM 1928 O O . ASP B 1 112 ? 5.551 -10.625 -6.336 1 97.44 112 ASP B O 1
ATOM 1932 N N . GLN B 1 113 ? 6.004 -8.477 -5.738 1 96.19 113 GLN B N 1
ATOM 1933 C CA . GLN B 1 113 ? 6.762 -8.898 -4.562 1 96.19 113 GLN B CA 1
ATOM 1934 C C . GLN B 1 113 ? 5.902 -8.836 -3.305 1 96.19 113 GLN B C 1
ATOM 1936 O O . GLN B 1 113 ? 5.188 -7.859 -3.078 1 96.19 113 GLN B O 1
ATOM 1941 N N . LEU B 1 114 ? 6.016 -9.906 -2.508 1 96.88 114 LEU B N 1
ATOM 1942 C CA . LEU B 1 114 ? 5.309 -9.961 -1.235 1 96.88 114 LEU B CA 1
ATOM 1943 C C . LEU B 1 114 ? 6.172 -10.609 -0.159 1 96.88 114 LEU B C 1
ATOM 1945 O O . LEU B 1 114 ? 6.637 -11.734 -0.328 1 96.88 114 LEU B O 1
ATOM 1949 N N . THR B 1 115 ? 6.469 -9.859 0.828 1 96.25 115 THR B N 1
ATOM 1950 C CA . THR B 1 115 ? 6.945 -10.398 2.098 1 96.25 115 THR B CA 1
ATOM 1951 C C . THR B 1 115 ? 5.969 -10.078 3.225 1 96.25 115 THR B C 1
ATOM 1953 O O . THR B 1 115 ? 5.082 -9.234 3.061 1 96.25 115 THR B O 1
ATOM 1956 N N . ALA B 1 116 ? 6.184 -10.742 4.336 1 96.31 116 ALA B N 1
ATOM 1957 C CA . ALA B 1 116 ? 5.297 -10.555 5.484 1 96.31 116 ALA B CA 1
ATOM 1958 C C . ALA B 1 116 ? 5.316 -9.109 5.961 1 96.31 116 ALA B C 1
ATOM 1960 O O . ALA B 1 116 ? 4.293 -8.578 6.398 1 96.31 116 ALA B O 1
ATOM 1961 N N . ALA B 1 117 ? 6.332 -8.484 5.773 1 97.75 117 ALA B N 1
ATOM 1962 C CA . ALA B 1 117 ? 6.52 -7.164 6.371 1 97.75 117 ALA B CA 1
ATOM 1963 C C . ALA B 1 117 ? 5.918 -6.074 5.492 1 97.75 117 ALA B C 1
ATOM 1965 O O . ALA B 1 117 ? 5.566 -4.996 5.98 1 97.75 117 ALA B O 1
ATOM 1966 N N . TYR B 1 118 ? 5.758 -6.277 4.184 1 98.69 118 TYR B N 1
ATOM 1967 C CA . TYR B 1 118 ? 5.512 -5.191 3.236 1 98.69 118 TYR B CA 1
ATOM 1968 C C . TYR B 1 118 ? 4.164 -4.531 3.5 1 98.69 118 TYR B C 1
ATOM 1970 O O . TYR B 1 118 ? 4.086 -3.312 3.664 1 98.69 118 TYR B O 1
ATOM 1978 N N . PRO B 1 119 ? 3.062 -5.312 3.637 1 98.81 119 PRO B N 1
ATOM 1979 C CA . PRO B 1 119 ? 1.793 -4.648 3.938 1 98.81 119 PRO B CA 1
ATOM 1980 C C . PRO B 1 119 ? 1.817 -3.906 5.273 1 98.81 119 PRO B C 1
ATOM 1982 O O . PRO B 1 119 ? 1.237 -2.824 5.391 1 98.81 119 PRO B O 1
ATOM 1985 N N . VAL B 1 120 ? 2.506 -4.449 6.223 1 98.62 120 VAL B N 1
ATOM 1986 C CA . VAL B 1 120 ? 2.635 -3.828 7.535 1 98.62 120 VAL B CA 1
ATOM 1987 C C . VAL B 1 120 ? 3.391 -2.508 7.41 1 98.62 120 VAL B C 1
ATOM 1989 O O . VAL B 1 120 ? 3.025 -1.512 8.039 1 98.62 120 VAL B O 1
ATOM 1992 N N . MET B 1 121 ? 4.375 -2.514 6.59 1 98.94 121 MET B N 1
ATOM 1993 C CA . MET B 1 121 ? 5.195 -1.321 6.402 1 98.94 121 MET B CA 1
ATOM 1994 C C . MET B 1 121 ? 4.395 -0.211 5.73 1 98.94 121 MET B C 1
ATOM 1996 O O . MET B 1 121 ? 4.551 0.964 6.07 1 98.94 121 MET B O 1
ATOM 2000 N N . VAL B 1 122 ? 3.533 -0.542 4.805 1 98.94 122 VAL B N 1
ATOM 2001 C CA . VAL B 1 122 ? 2.674 0.476 4.211 1 98.94 122 VAL B CA 1
ATOM 2002 C C . VAL B 1 122 ? 1.729 1.038 5.273 1 98.94 122 VAL B C 1
ATOM 2004 O O . VAL B 1 122 ? 1.507 2.25 5.336 1 98.94 122 VAL B O 1
ATOM 2007 N N . ALA B 1 123 ? 1.183 0.159 6.117 1 98.75 123 ALA B N 1
ATOM 2008 C CA . ALA B 1 123 ? 0.287 0.613 7.176 1 98.75 123 ALA B CA 1
ATOM 2009 C C . ALA B 1 123 ? 0.98 1.627 8.086 1 98.75 123 ALA B C 1
ATOM 2011 O O . ALA B 1 123 ? 0.419 2.682 8.391 1 98.75 123 ALA B O 1
ATOM 2012 N N . LEU B 1 124 ? 2.15 1.277 8.469 1 98.56 124 LEU B N 1
ATOM 2013 C CA . LEU B 1 124 ? 2.912 2.168 9.328 1 98.56 124 LEU B CA 1
ATOM 2014 C C . LEU B 1 124 ? 3.193 3.496 8.633 1 98.56 124 LEU B C 1
ATOM 2016 O O . LEU B 1 124 ? 3.088 4.559 9.25 1 98.56 124 LEU B O 1
ATOM 2020 N N . ALA B 1 125 ? 3.557 3.424 7.359 1 98.75 125 ALA B N 1
ATOM 2021 C CA . ALA B 1 125 ? 3.846 4.641 6.602 1 98.75 125 ALA B CA 1
ATOM 2022 C C . ALA B 1 125 ? 2.611 5.531 6.5 1 98.75 125 ALA B C 1
ATOM 2024 O O . ALA B 1 125 ? 2.715 6.758 6.578 1 98.75 125 ALA B O 1
ATOM 2025 N N . VAL B 1 126 ? 1.494 4.918 6.336 1 98.44 126 VAL B N 1
ATOM 2026 C CA . VAL B 1 126 ? 0.258 5.68 6.191 1 98.44 126 VAL B CA 1
ATOM 2027 C C . VAL B 1 126 ? -0.091 6.355 7.516 1 98.44 126 VAL B C 1
ATOM 2029 O O . VAL B 1 126 ? -0.591 7.484 7.527 1 98.44 126 VAL B O 1
ATOM 2032 N N . VAL B 1 127 ? 0.127 5.684 8.641 1 97.06 127 VAL B N 1
ATOM 2033 C CA . VAL B 1 127 ? -0.045 6.309 9.953 1 97.06 127 VAL B CA 1
ATOM 2034 C C . VAL B 1 127 ? 0.809 7.574 10.031 1 97.06 127 VAL B C 1
ATOM 2036 O O . VAL B 1 127 ? 0.343 8.617 10.5 1 97.06 127 VAL B O 1
ATOM 2039 N N . LEU B 1 128 ? 2.012 7.539 9.539 1 96.94 128 LEU B N 1
ATOM 2040 C CA . LEU B 1 128 ? 2.924 8.68 9.578 1 96.94 128 LEU B CA 1
ATOM 2041 C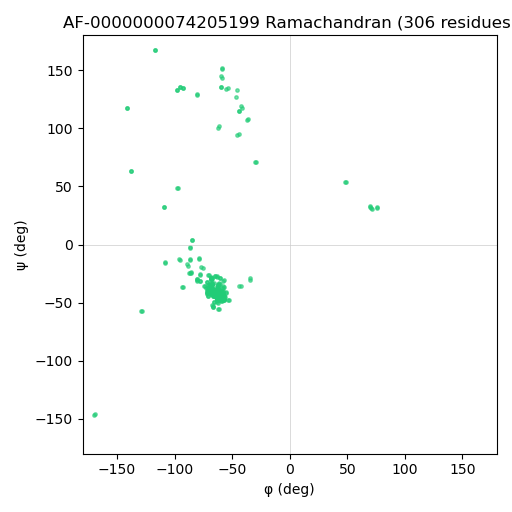 C . LEU B 1 128 ? 2.455 9.781 8.633 1 96.94 128 LEU B C 1
ATOM 2043 O O . LEU B 1 128 ? 2.627 10.969 8.93 1 96.94 128 LEU B O 1
ATOM 2047 N N . VAL B 1 129 ? 1.9 9.359 7.543 1 96.69 129 VAL B N 1
ATOM 2048 C CA . VAL B 1 129 ? 1.382 10.336 6.598 1 96.69 129 VAL B CA 1
ATOM 2049 C C . VAL B 1 129 ? 0.18 11.055 7.207 1 96.69 129 VAL B C 1
ATOM 2051 O O . VAL B 1 129 ? 0.015 12.266 7.027 1 96.69 129 VAL B O 1
ATOM 2054 N N . ALA B 1 130 ? -0.619 10.352 7.941 1 93.94 130 ALA B N 1
ATOM 2055 C CA . ALA B 1 130 ? -1.829 10.906 8.547 1 93.94 130 ALA B CA 1
ATOM 2056 C C . ALA B 1 130 ? -1.486 11.859 9.688 1 93.94 130 ALA B C 1
ATOM 2058 O O . ALA B 1 130 ? -2.18 12.859 9.898 1 93.94 130 ALA B O 1
ATOM 2059 N N . TRP B 1 131 ? -0.388 11.555 10.359 1 90.56 131 TRP B N 1
ATOM 2060 C CA . TRP B 1 131 ? -0.033 12.344 11.539 1 90.56 131 TRP B CA 1
ATOM 2061 C C . TRP B 1 131 ? 1.463 12.633 11.562 1 90.56 131 TRP B C 1
ATOM 2063 O O . TRP B 1 131 ? 2.156 12.273 12.516 1 90.56 131 TRP B O 1
ATOM 2073 N N . PRO B 1 132 ? 1.938 13.336 10.617 1 81 132 PRO B N 1
ATOM 2074 C CA . PRO B 1 132 ? 3.387 13.531 10.5 1 81 132 PRO B CA 1
ATOM 2075 C C . PRO B 1 132 ? 3.961 14.375 11.633 1 81 132 PRO B C 1
ATOM 2077 O O . PRO B 1 132 ? 5.086 14.133 12.078 1 81 132 PRO B O 1
ATOM 2080 N N . ALA B 1 133 ? 3.271 15.312 12.133 1 76 133 ALA B N 1
ATOM 2081 C CA . ALA B 1 133 ? 3.775 16.203 13.172 1 76 133 ALA B CA 1
ATOM 2082 C C . ALA B 1 133 ? 3.945 15.461 14.492 1 76 133 ALA B C 1
ATOM 2084 O O . ALA B 1 133 ? 4.902 15.703 15.234 1 76 133 ALA B O 1
ATOM 2085 N N . LEU B 1 134 ? 3.102 14.547 14.727 1 74.19 134 LEU B N 1
ATOM 2086 C CA . LEU B 1 134 ? 3.182 13.766 15.961 1 74.19 134 LEU B CA 1
ATOM 2087 C C . LEU B 1 134 ? 4.383 12.828 15.93 1 74.19 134 LEU B C 1
ATOM 2089 O O . LEU B 1 134 ? 5.008 12.578 16.969 1 74.19 134 LEU B O 1
ATOM 2093 N N . ALA B 1 135 ? 4.727 12.516 14.773 1 72.12 135 ALA B N 1
ATOM 2094 C CA . ALA B 1 135 ? 5.773 11.516 14.602 1 72.12 135 ALA B CA 1
ATOM 2095 C C . ALA B 1 135 ? 7.156 12.164 14.625 1 72.12 135 ALA B C 1
ATOM 2097 O O . ALA B 1 135 ? 8.164 11.484 14.859 1 72.12 135 ALA B O 1
ATOM 2098 N N . SER B 1 136 ? 7.27 13.414 14.305 1 67.88 136 SER B N 1
ATOM 2099 C CA . SER B 1 136 ? 8.562 14.078 14.188 1 67.88 136 SER B CA 1
ATOM 2100 C C . SER B 1 136 ? 9 14.68 15.523 1 67.88 136 SER B C 1
ATOM 2102 O O . SER B 1 136 ? 10.148 15.078 15.68 1 67.88 136 SER B O 1
ATOM 2104 N N . ARG B 1 137 ? 8.188 14.859 16.438 1 64.19 137 ARG B N 1
ATOM 2105 C CA . ARG B 1 137 ? 8.469 15.586 17.672 1 64.19 137 ARG B CA 1
ATOM 2106 C C . ARG B 1 137 ? 9.625 14.953 18.422 1 64.19 137 ARG B C 1
ATOM 2108 O O . ARG B 1 137 ? 10.367 15.641 19.125 1 64.19 137 ARG B O 1
ATOM 2115 N N . VAL B 1 138 ? 9.695 13.641 18.406 1 58.25 138 VAL B N 1
ATOM 2116 C CA . VAL B 1 138 ? 10.773 13.031 19.172 1 58.25 138 VAL B CA 1
ATOM 2117 C C . VAL B 1 138 ? 11.945 12.703 18.25 1 58.25 138 VAL B C 1
ATOM 2119 O O . VAL B 1 138 ? 12.016 11.609 17.688 1 58.25 138 VAL B O 1
ATOM 2122 N N . ALA B 1 139 ? 12.266 13.766 17.453 1 55.78 139 ALA B N 1
ATOM 2123 C CA . ALA B 1 139 ? 13.453 13.547 16.641 1 55.78 139 ALA B CA 1
ATOM 2124 C C . ALA B 1 139 ? 14.672 13.281 17.516 1 55.78 139 ALA B C 1
ATOM 2126 O O . ALA B 1 139 ? 14.711 13.68 18.672 1 55.78 139 ALA B O 1
ATOM 2127 N N . VAL B 1 140 ? 15.547 12.242 17.172 1 53.84 140 VAL B N 1
ATOM 2128 C CA . VAL B 1 140 ? 16.75 11.852 17.875 1 53.84 140 VAL B CA 1
ATOM 2129 C C . VAL B 1 140 ? 17.438 13.094 18.469 1 53.84 140 VAL B C 1
ATOM 2131 O O . VAL B 1 140 ? 18.156 13 19.453 1 53.84 140 VAL B O 1
ATOM 2134 N N . GLY B 1 141 ? 17.25 14.117 17.859 1 48.25 141 GLY B N 1
ATOM 2135 C CA . GLY B 1 141 ? 17.984 15.219 18.469 1 48.25 141 GLY B CA 1
ATOM 2136 C C . GLY B 1 141 ? 17.5 15.547 19.875 1 48.25 141 GLY B C 1
ATOM 2137 O O . GLY B 1 141 ? 18.312 15.875 20.75 1 48.25 141 GLY B O 1
ATOM 2138 N N . THR B 1 142 ? 16.219 15.5 20.062 1 48.22 142 THR B N 1
ATOM 2139 C CA . THR B 1 142 ? 15.789 15.781 21.438 1 48.22 142 THR B CA 1
ATOM 2140 C C . THR B 1 142 ? 16.266 14.695 22.391 1 48.22 142 THR B C 1
ATOM 2142 O O . THR B 1 142 ? 16.641 14.977 23.531 1 48.22 142 THR B O 1
ATOM 2145 N N . LEU B 1 143 ? 16.297 13.523 21.797 1 46.38 143 LEU B N 1
ATOM 2146 C CA . LEU B 1 143 ? 16.781 12.453 22.641 1 46.38 143 LEU B CA 1
ATOM 2147 C C . LEU B 1 143 ? 18.281 12.594 22.891 1 46.38 143 LEU B C 1
ATOM 2149 O O . LEU B 1 143 ? 18.766 12.352 24 1 46.38 143 LEU B O 1
ATOM 2153 N N . VAL B 1 144 ? 18.938 13.031 21.797 1 49 144 VAL B N 1
ATOM 2154 C CA . VAL B 1 144 ? 20.359 13.234 21.969 1 49 144 VAL B CA 1
ATOM 2155 C C . VAL B 1 144 ? 20.609 14.422 22.906 1 49 144 VAL B C 1
ATOM 2157 O O . VAL B 1 144 ? 21.562 14.406 23.703 1 49 144 VAL B O 1
ATOM 2160 N N . ARG B 1 145 ? 19.797 15.359 22.812 1 47.94 145 ARG B N 1
ATOM 2161 C CA . ARG B 1 145 ? 19.969 16.5 23.688 1 47.94 145 ARG B CA 1
ATOM 2162 C C . ARG B 1 145 ? 19.688 16.125 25.141 1 47.94 145 ARG B C 1
ATOM 2164 O O . ARG B 1 145 ? 20.281 16.672 26.062 1 47.94 145 ARG B O 1
ATOM 2171 N N . ARG B 1 146 ? 18.859 15.172 25.234 1 47.75 146 ARG B N 1
ATOM 2172 C CA . ARG B 1 146 ? 18.547 14.781 26.609 1 47.75 146 ARG B CA 1
ATOM 2173 C C . ARG B 1 146 ? 19.641 13.875 27.172 1 47.75 146 ARG B C 1
ATOM 2175 O O . ARG B 1 146 ? 19.734 13.695 28.391 1 47.75 146 ARG B O 1
ATOM 2182 N N . LEU B 1 147 ? 20.156 13.18 26.203 1 48.34 147 LEU B N 1
ATOM 2183 C CA . LEU B 1 147 ? 21.188 12.266 26.688 1 48.34 147 LEU B CA 1
ATOM 2184 C C . LEU B 1 147 ? 22.547 12.953 26.75 1 48.34 147 LEU B C 1
ATOM 2186 O O . LEU B 1 147 ? 23.547 12.328 27.094 1 48.34 147 LEU B O 1
ATOM 2190 N N . ARG B 1 148 ? 22.641 14.117 26.125 1 49.88 148 ARG B N 1
ATOM 2191 C CA . ARG B 1 148 ? 23.938 14.773 26.281 1 49.88 148 ARG B CA 1
ATOM 2192 C C . ARG B 1 148 ? 24.219 15.086 27.75 1 49.88 148 ARG B C 1
ATOM 2194 O O . ARG B 1 148 ? 23.453 15.766 28.406 1 49.88 148 ARG B O 1
ATOM 2201 N N . PRO B 1 149 ? 25.031 14.266 28.312 1 50.62 149 PRO B N 1
ATOM 2202 C CA . PRO B 1 149 ? 25.422 14.5 29.688 1 50.62 149 PRO B CA 1
ATOM 2203 C C . PRO B 1 149 ? 25.766 15.961 29.969 1 50.62 149 PRO B C 1
ATOM 2205 O O . PRO B 1 149 ? 26.281 16.656 29.094 1 50.62 149 PRO B O 1
ATOM 2208 N N . ALA B 1 150 ? 25.078 16.781 30.797 1 47.91 150 ALA B N 1
ATOM 2209 C CA . ALA B 1 150 ? 25.391 18.094 31.328 1 47.91 150 ALA B CA 1
ATOM 2210 C C . ALA B 1 150 ? 26.906 18.297 31.469 1 47.91 150 ALA B C 1
ATOM 2212 O O . ALA B 1 150 ? 27.547 17.625 32.281 1 47.91 150 ALA B O 1
ATOM 2213 N N . SER B 1 151 ? 27.719 18.438 30.453 1 45.41 151 SER B N 1
ATOM 2214 C CA . SER B 1 151 ? 29.125 18.812 30.656 1 45.41 151 SER B CA 1
ATOM 2215 C C . SER B 1 151 ? 29.25 19.906 31.719 1 45.41 151 SER B C 1
ATOM 2217 O O . SER B 1 151 ? 28.531 20.906 31.688 1 45.41 151 SER B O 1
ATOM 2219 N N . ALA B 1 152 ? 29.953 19.719 32.875 1 50.62 152 ALA B N 1
ATOM 2220 C CA . ALA B 1 152 ? 30.359 20.469 34.062 1 50.62 152 ALA B CA 1
ATOM 2221 C C . ALA B 1 152 ? 30.906 21.844 33.688 1 50.62 152 ALA B C 1
ATOM 2223 O O . ALA B 1 152 ? 31.844 21.953 32.906 1 50.62 152 ALA B O 1
ATOM 2224 N N . ALA B 1 153 ? 30.156 22.875 33.688 1 48.12 153 ALA B N 1
ATOM 2225 C CA . ALA B 1 153 ? 30.688 24.234 33.75 1 48.12 153 ALA B CA 1
ATOM 2226 C C . ALA B 1 153 ? 31.906 24.328 34.656 1 48.12 153 ALA B C 1
ATOM 2228 O O . ALA B 1 153 ? 31.891 23.781 35.75 1 48.12 153 ALA B O 1
ATOM 2229 N N . PRO B 1 154 ? 33.094 24.484 34.094 1 47.91 154 PRO B N 1
ATOM 2230 C CA . PRO B 1 154 ? 34.219 24.688 35.031 1 47.91 154 PRO B CA 1
ATOM 2231 C C . PRO B 1 154 ? 33.875 25.719 36.125 1 47.91 154 PRO B C 1
ATOM 2233 O O . PRO B 1 154 ? 33.094 26.625 35.906 1 47.91 154 PRO B O 1
ATOM 2236 N N . ARG B 1 155 ? 34.156 25.438 37.438 1 36.53 155 ARG B N 1
ATOM 2237 C CA . ARG B 1 155 ? 34.375 26.5 38.406 1 36.53 155 ARG B CA 1
ATOM 2238 C C . ARG B 1 155 ? 35.531 27.422 37.969 1 36.53 155 ARG B C 1
ATOM 2240 O O . ARG B 1 155 ? 36.5 26.969 37.375 1 36.53 155 ARG B O 1
#

Sequence (310 aa):
MTSGLHRAAVVLTTAARVALGLLWINEGLIKYRAGFGDADIRLVADGAAASSRVPGYFQVFAENVLGPASGLFGVLMPLLEVGLGVALVAGVLTLPVALASVATLLSYWSADQLTAAYPVMVALAVVLVAWPALASRVAVGTLVRRLRPASAAPRMTSGLHRAAVVLTTAARVALGLLWINEGLIKYRAGFGDADIRLVADGAAASSRVPGYFQVFAENVLGPASGLFGVLMPLLEVGLGVALVAGVLTLPVALASVATLLSYWSADQLTAAYPVMVALAVVLVAWPALASRVAVGTLVRRLRPASAAPR

Solvent-accessible surface area (backbone atoms only — not comparable to full-atom values): 15235 Å² total; per-residue (Å²): 126,58,73,64,57,50,51,48,47,31,51,50,35,34,50,34,37,36,51,43,8,51,50,28,32,50,55,15,49,52,34,58,74,67,65,53,26,36,68,55,35,34,48,51,18,53,50,26,60,70,35,88,63,30,25,67,73,47,26,53,41,19,66,69,43,42,37,80,39,9,59,59,47,21,56,45,50,37,49,48,29,31,49,50,8,51,33,32,51,42,24,46,63,43,45,68,45,25,52,48,48,40,53,52,52,35,51,39,44,43,59,69,51,69,54,66,58,53,50,54,43,42,53,35,26,49,53,34,38,60,39,33,71,47,27,33,69,70,17,41,60,59,53,48,60,67,61,48,72,81,77,76,73,79,129,127,57,72,64,57,52,52,49,46,30,50,51,35,34,50,34,37,36,50,44,9,50,50,26,32,50,56,15,47,51,32,59,74,71,63,53,24,36,69,56,34,34,50,52,17,53,50,25,59,70,35,87,64,29,26,65,74,46,27,53,41,18,65,69,42,43,37,80,39,9,60,59,48,22,54,44,49,38,50,48,29,30,49,51,8,51,33,32,51,42,25,48,63,43,44,67,46,24,52,50,48,42,53,53,51,34,52,38,44,43,58,69,50,68,54,66,57,52,52,53,43,42,52,36,26,48,54,34,39,60,38,32,70,46,28,33,71,70,17,42,59,58,53,47,59,67,61,48,70,82,76,78,74,80,131

Secondary structure (DSSP, 8-state):
--HHHHHHHHHHHHHHHHHHHHHHHHHHHHHHHTT-SHHHHHHHHHHHHH-TTS-HHHHHHIIIIITTTHHHHHHHHHHHHHHHHHHHHHT-SHHHHHHHHHHHHHHHHHTT---THHHHHHHHHHHHHHSHHHHHSS-HHHHHHHHS-------/--HHHHHHHHHHHHHHHHHHHHHHHHHHHHHHHTT-SHHHHHHHHHHHHH-TTS-HHHHHHIIIIITTTHHHHHHHHHHHHHHHHHHHHHT-SHHHHHHHHHHHHHHHHHTT---THHHHHHHHHHHHHHSHHHHHSS-HHHHHHHHS-------

Foldseek 3Di:
DPPVVLVVLLVVLQVLLLVLLVVLLVVLVVCVVVVQALVNLLVLLVLLLPDPQADPVLVCCSVPPSNVCSRVCSVVVSVLSNVLSVCSNQLHPLQVSLVVLLVSLVSCVNSVHDDPCSVVSNVSSVSCNVPVPSNNPVRVVVVCVVPPPPPDDDD/DPPVVLVVLLVVLQVLLLVLLVVLLVVLVVCVVVVQALVNLLVLLVLLLPDPQADPVLVCCSVPPSNVCSRVCSVVVSVLSNVLSVCSNQLHPLQVSLVVLLVSLVSCVNSVHDDPCSVVSNVSSVSCNVPVPSNNVVRVVVVVVVPPPPPDDDD

pLDDT: mean 89.42, std 16.5, range [36.53, 98.94]

Nearest PDB structures (foldseek):
  7t6b-assembly1_R  TM=2.516E-01  e=8.584E+00  Homo sapiens
  7t6b-assembly1_R  TM=2.516E-01  e=8.462E+00  Homo sapiens